Protein AF-A0A3D1TYQ5-F1 (afdb_monomer_lite)

Structure (mmCIF, N/CA/C/O backbone):
data_AF-A0A3D1TYQ5-F1
#
_entry.id   AF-A0A3D1TYQ5-F1
#
loop_
_atom_site.group_PDB
_atom_site.id
_atom_site.type_symbol
_atom_site.label_atom_id
_atom_site.label_alt_id
_atom_site.label_comp_id
_atom_site.label_asym_id
_atom_site.label_entity_id
_atom_site.label_seq_id
_atom_site.pdbx_PDB_ins_code
_atom_site.Cartn_x
_atom_site.Cartn_y
_atom_site.Cartn_z
_atom_site.occupancy
_atom_site.B_iso_or_equiv
_atom_site.auth_seq_id
_atom_site.auth_comp_id
_atom_site.auth_asym_id
_atom_site.auth_atom_id
_atom_site.pdbx_PDB_model_num
ATOM 1 N N . MET A 1 1 ? 22.013 -0.898 6.911 1.00 66.56 1 MET A N 1
ATOM 2 C CA . MET A 1 1 ? 20.616 -0.427 6.826 1.00 66.56 1 MET A CA 1
ATOM 3 C C . MET A 1 1 ? 20.633 1.082 6.953 1.00 66.56 1 MET A C 1
ATOM 5 O O . MET A 1 1 ? 21.481 1.584 7.682 1.00 66.56 1 MET A O 1
ATOM 9 N N . LEU A 1 2 ? 19.780 1.779 6.203 1.00 82.38 2 LEU A N 1
ATOM 10 C CA . LEU A 1 2 ? 19.579 3.220 6.381 1.00 82.38 2 LEU A CA 1
ATOM 11 C C . LEU A 1 2 ? 18.919 3.461 7.741 1.00 82.38 2 LEU A C 1
ATOM 13 O O . LEU A 1 2 ? 18.086 2.652 8.147 1.00 82.38 2 LEU A O 1
ATOM 17 N N . SER A 1 3 ? 19.285 4.541 8.433 1.00 93.00 3 SER A N 1
ATOM 18 C CA . SER A 1 3 ? 18.510 4.984 9.597 1.00 93.00 3 SER A CA 1
ATOM 19 C C . SER A 1 3 ? 17.145 5.519 9.152 1.00 93.00 3 SER A C 1
ATOM 21 O O . SER A 1 3 ? 16.964 5.880 7.983 1.00 93.00 3 SER A O 1
ATOM 23 N N . LYS A 1 4 ? 16.187 5.607 10.081 1.00 95.25 4 LYS A N 1
ATOM 24 C CA . LYS A 1 4 ? 14.859 6.168 9.802 1.00 95.25 4 LYS A CA 1
ATOM 25 C C . LYS A 1 4 ? 14.949 7.605 9.270 1.00 95.25 4 LYS A C 1
ATOM 27 O O . LYS A 1 4 ? 14.271 7.947 8.309 1.00 95.25 4 LYS A O 1
ATOM 32 N N . GLU A 1 5 ? 15.861 8.415 9.800 1.00 96.19 5 GLU A N 1
ATOM 33 C CA . GLU A 1 5 ? 16.092 9.803 9.374 1.00 96.19 5 GLU A CA 1
ATOM 34 C C . GLU A 1 5 ? 16.699 9.880 7.963 1.00 96.19 5 GLU A C 1
ATOM 36 O O . GLU A 1 5 ? 16.329 10.730 7.146 1.00 96.19 5 GLU A O 1
ATOM 41 N N . GLN A 1 6 ? 17.618 8.964 7.636 1.00 96.69 6 GLN A N 1
ATOM 42 C CA . GLN A 1 6 ? 18.171 8.855 6.284 1.00 96.69 6 GLN A CA 1
ATOM 43 C C . GLN A 1 6 ? 17.099 8.419 5.280 1.00 96.69 6 GLN A C 1
ATOM 45 O O . GLN A 1 6 ? 17.069 8.925 4.155 1.00 96.69 6 GLN A O 1
ATOM 50 N N . ALA A 1 7 ? 16.215 7.501 5.679 1.00 97.44 7 ALA A N 1
ATOM 51 C CA . ALA A 1 7 ? 15.075 7.089 4.873 1.00 97.44 7 ALA A CA 1
ATOM 52 C C . ALA A 1 7 ? 14.108 8.256 4.634 1.00 97.44 7 ALA A C 1
ATOM 54 O O . ALA A 1 7 ? 13.765 8.515 3.480 1.00 97.44 7 ALA A O 1
ATOM 55 N N . ALA A 1 8 ? 13.756 9.006 5.686 1.00 97.88 8 ALA A N 1
ATOM 56 C CA . ALA A 1 8 ? 12.922 10.205 5.598 1.00 97.88 8 ALA A CA 1
ATOM 57 C C . ALA A 1 8 ? 13.504 11.210 4.599 1.00 97.88 8 ALA A C 1
ATOM 59 O O . ALA A 1 8 ? 12.814 11.655 3.687 1.00 97.88 8 ALA A O 1
ATOM 60 N N . THR A 1 9 ? 14.808 11.482 4.690 1.00 98.00 9 THR A N 1
ATOM 61 C CA . THR A 1 9 ? 15.505 12.409 3.785 1.00 98.00 9 THR A CA 1
ATOM 62 C C . THR A 1 9 ? 15.419 11.960 2.320 1.00 98.00 9 THR A C 1
ATOM 64 O O . THR A 1 9 ? 15.126 12.764 1.435 1.00 98.00 9 THR A O 1
ATOM 67 N N . ARG A 1 10 ? 15.640 10.667 2.039 1.00 97.94 10 ARG A N 1
ATOM 68 C CA . ARG A 1 10 ? 15.571 10.116 0.671 1.00 97.94 10 ARG A CA 1
ATOM 69 C C . ARG A 1 10 ? 14.152 10.122 0.106 1.00 97.94 10 ARG A C 1
ATOM 71 O O . ARG A 1 10 ? 13.958 10.431 -1.072 1.00 97.94 10 ARG A O 1
ATOM 78 N N . ILE A 1 11 ? 13.170 9.775 0.935 1.00 98.12 11 ILE A N 1
ATOM 79 C CA . ILE A 1 11 ? 11.756 9.776 0.554 1.00 98.12 11 ILE A CA 1
ATOM 80 C C . ILE A 1 11 ? 11.300 11.202 0.276 1.00 98.12 11 ILE A C 1
ATOM 82 O O . ILE A 1 11 ? 10.706 11.438 -0.772 1.00 98.12 11 ILE A O 1
ATOM 86 N N . ARG A 1 12 ? 11.669 12.158 1.135 1.00 98.38 12 ARG A N 1
ATOM 87 C CA . ARG A 1 12 ? 11.386 13.578 0.931 1.00 98.38 12 ARG A CA 1
ATOM 88 C C . ARG A 1 12 ? 11.927 14.086 -0.396 1.00 98.38 12 ARG A C 1
ATOM 90 O O . ARG A 1 12 ? 11.161 14.610 -1.191 1.00 98.38 12 ARG A O 1
ATOM 97 N N . ALA A 1 13 ? 13.208 13.847 -0.678 1.00 98.19 13 ALA A N 1
ATOM 98 C CA . ALA A 1 13 ? 13.818 14.254 -1.942 1.00 98.19 13 ALA A CA 1
ATOM 99 C C . ALA A 1 13 ? 13.081 13.659 -3.157 1.00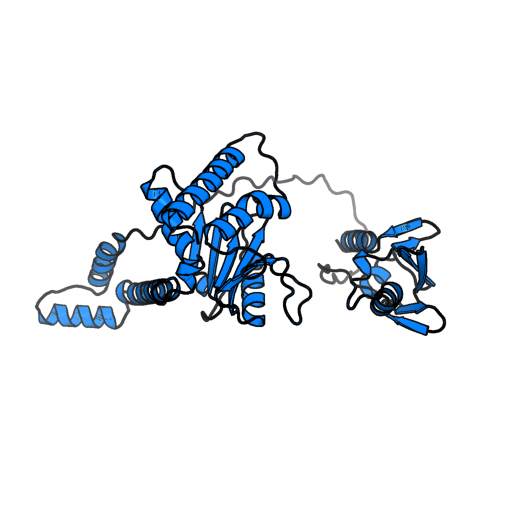 98.19 13 ALA A C 1
ATOM 101 O O . ALA A 1 13 ? 12.800 14.359 -4.124 1.00 98.19 13 ALA A O 1
ATOM 102 N N . THR A 1 14 ? 12.700 12.380 -3.080 1.00 98.25 14 THR A N 1
ATOM 103 C CA . THR A 1 14 ? 11.950 11.706 -4.152 1.00 98.25 14 THR A CA 1
ATOM 104 C C . THR A 1 14 ? 10.538 12.284 -4.325 1.00 98.25 14 THR A C 1
ATOM 106 O O . THR A 1 14 ? 10.048 12.402 -5.448 1.00 98.25 14 THR A O 1
ATOM 109 N N . LEU A 1 15 ? 9.865 12.643 -3.231 1.00 97.88 15 LEU A N 1
ATOM 110 C CA . LEU A 1 15 ? 8.542 13.266 -3.272 1.00 97.88 15 LEU A CA 1
ATOM 111 C C . LEU A 1 15 ? 8.600 14.719 -3.747 1.00 97.88 15 LEU A C 1
ATOM 113 O O . LEU A 1 15 ? 7.715 15.137 -4.487 1.00 97.88 15 LEU A O 1
ATOM 117 N N . ASP A 1 16 ? 9.659 15.457 -3.421 1.00 97.12 16 ASP A N 1
ATOM 118 C CA . ASP A 1 16 ? 9.885 16.810 -3.930 1.00 97.12 16 ASP A CA 1
ATOM 119 C C . ASP A 1 16 ? 10.160 16.793 -5.445 1.00 97.12 16 ASP A C 1
ATOM 121 O O . ASP A 1 16 ? 9.580 17.596 -6.179 1.00 97.12 16 ASP A O 1
ATOM 125 N N . GLU A 1 17 ? 10.952 15.831 -5.942 1.00 96.31 17 GLU A N 1
ATOM 126 C CA . GLU A 1 17 ? 11.112 15.568 -7.384 1.00 96.31 17 GLU A CA 1
ATOM 127 C C . GLU A 1 17 ? 9.757 15.278 -8.049 1.00 96.31 17 GLU A C 1
ATOM 129 O O . GLU A 1 17 ? 9.431 15.842 -9.098 1.00 96.31 17 GLU A O 1
ATOM 134 N N . LEU A 1 18 ? 8.936 14.426 -7.425 1.00 96.44 18 LEU A N 1
ATOM 135 C CA . LEU A 1 18 ? 7.602 14.110 -7.925 1.00 96.44 18 LEU A CA 1
ATOM 136 C C . LEU A 1 18 ? 6.693 15.349 -7.928 1.00 96.44 18 LEU A C 1
ATOM 138 O O . LEU A 1 18 ? 5.993 15.585 -8.913 1.00 96.44 18 LEU A O 1
ATOM 142 N N . LYS A 1 19 ? 6.722 16.160 -6.864 1.00 95.25 19 LYS A N 1
ATOM 143 C CA . LYS A 1 19 ? 5.944 17.400 -6.727 1.00 95.25 19 LYS A CA 1
ATOM 144 C C . LYS A 1 19 ? 6.312 18.400 -7.822 1.00 95.25 19 LYS A C 1
ATOM 146 O O . LYS A 1 19 ? 5.417 18.992 -8.425 1.00 95.25 19 LYS A O 1
ATOM 151 N N . GLN A 1 20 ? 7.602 18.544 -8.126 1.00 93.94 20 GLN A N 1
ATOM 152 C CA . GLN A 1 20 ? 8.088 19.369 -9.237 1.00 93.94 20 GLN A CA 1
ATOM 153 C C . GLN A 1 20 ? 7.609 18.837 -10.590 1.00 93.94 20 GLN A C 1
ATOM 155 O O . GLN A 1 20 ? 7.090 19.608 -11.397 1.00 93.94 20 GLN A O 1
ATOM 160 N N . LEU A 1 21 ? 7.719 17.524 -10.815 1.00 93.38 21 LEU A N 1
ATOM 161 C CA . LEU A 1 21 ? 7.271 16.886 -12.050 1.00 93.38 21 LEU A CA 1
ATOM 162 C C . LEU A 1 21 ? 5.778 17.130 -12.296 1.00 93.38 21 LEU A C 1
ATOM 164 O O . LEU A 1 21 ? 5.418 17.579 -13.376 1.00 93.38 21 LEU A O 1
ATOM 168 N N . VAL A 1 22 ? 4.911 16.871 -11.310 1.00 92.31 22 VAL A N 1
ATOM 169 C CA . VAL A 1 22 ? 3.451 17.006 -11.485 1.00 92.31 22 VAL A CA 1
ATOM 170 C C . VAL A 1 22 ? 2.970 18.456 -11.537 1.00 92.31 22 VAL A C 1
ATOM 172 O O . VAL A 1 22 ? 1.883 18.708 -12.048 1.00 92.31 22 VAL A O 1
ATOM 175 N N . SER A 1 23 ? 3.757 19.400 -11.011 1.00 91.25 23 SER A N 1
ATOM 176 C CA . SER A 1 23 ? 3.450 20.835 -11.079 1.00 91.25 23 SER A CA 1
ATOM 177 C C . SER A 1 23 ? 3.861 21.460 -12.416 1.00 91.25 23 SER A C 1
ATOM 179 O O . SER A 1 23 ? 3.447 22.579 -12.717 1.00 91.25 23 SER A O 1
ATOM 181 N N . SER A 1 24 ? 4.672 20.764 -13.220 1.00 91.12 24 SER A N 1
ATOM 182 C CA . SER A 1 24 ? 5.083 21.240 -14.538 1.00 91.12 24 SER A CA 1
ATOM 183 C C . SER A 1 24 ? 3.918 21.158 -15.538 1.00 91.12 24 SER A C 1
ATOM 185 O O . SER A 1 24 ? 3.324 20.089 -15.688 1.00 91.12 24 SER A O 1
ATOM 187 N N . PRO A 1 25 ? 3.592 22.237 -16.273 1.00 82.56 25 PRO A N 1
ATOM 188 C CA . PRO A 1 25 ? 2.548 22.203 -17.303 1.00 82.56 25 PRO A CA 1
ATOM 189 C C . PRO A 1 25 ? 2.890 21.254 -18.464 1.00 82.56 25 PRO A C 1
ATOM 191 O O . PRO A 1 25 ? 1.985 20.701 -19.085 1.00 82.56 25 PRO A O 1
ATOM 194 N N . ASP A 1 26 ? 4.182 21.010 -18.701 1.00 86.94 26 ASP A N 1
ATOM 195 C CA . ASP A 1 26 ? 4.698 20.116 -19.744 1.00 86.94 26 ASP A CA 1
ATOM 196 C C . ASP A 1 26 ? 5.103 18.738 -19.186 1.00 86.94 26 ASP A C 1
ATOM 198 O O . ASP A 1 26 ? 5.940 18.038 -19.762 1.00 86.94 26 ASP A O 1
ATOM 202 N N . ALA A 1 27 ? 4.550 18.344 -18.032 1.00 84.38 27 ALA A N 1
ATOM 203 C CA . ALA A 1 27 ? 4.878 17.078 -17.388 1.00 84.38 27 ALA A CA 1
ATOM 204 C C . ALA A 1 27 ? 4.640 15.888 -18.338 1.00 84.38 27 ALA A C 1
ATOM 206 O O . ALA A 1 27 ? 3.514 15.690 -18.816 1.00 84.38 27 ALA A O 1
ATOM 207 N N . PRO A 1 28 ? 5.659 15.047 -18.597 1.00 87.50 28 PRO A N 1
ATOM 208 C CA . PRO A 1 28 ? 5.465 13.854 -19.402 1.00 87.50 28 PRO A CA 1
ATOM 209 C C . PRO A 1 28 ? 4.474 12.904 -18.720 1.00 87.50 28 PRO A C 1
ATOM 211 O O . PRO A 1 28 ? 4.404 12.798 -17.492 1.00 87.50 28 PRO A O 1
ATOM 214 N N . ARG A 1 29 ? 3.715 12.158 -19.528 1.00 89.62 29 ARG A N 1
ATOM 215 C CA . ARG A 1 29 ? 2.966 11.005 -19.020 1.00 89.62 29 ARG A CA 1
ATOM 216 C C . ARG A 1 29 ? 3.948 9.874 -18.779 1.00 89.62 29 ARG A C 1
ATOM 218 O O . ARG A 1 29 ? 4.633 9.459 -19.709 1.00 89.62 29 ARG A O 1
ATOM 225 N N . LEU A 1 30 ? 4.006 9.389 -17.547 1.00 92.69 30 LEU A N 1
ATOM 226 C CA . LEU A 1 30 ? 4.928 8.324 -17.190 1.00 92.69 30 LEU A CA 1
ATOM 227 C C . LEU A 1 30 ? 4.249 6.993 -17.450 1.00 92.69 30 LEU A C 1
ATOM 229 O O . LEU A 1 30 ? 3.090 6.787 -17.082 1.00 92.69 30 LEU A O 1
ATOM 233 N N . SER A 1 31 ? 4.982 6.075 -18.070 1.00 95.19 31 SER A N 1
ATOM 234 C CA . SER A 1 31 ? 4.542 4.689 -18.130 1.00 95.19 31 SER 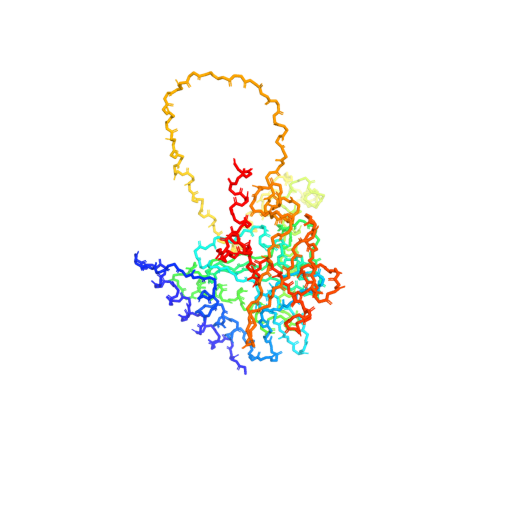A CA 1
ATOM 235 C C . SER A 1 31 ? 4.574 4.058 -16.733 1.00 95.19 31 SER A C 1
ATOM 237 O O . SER A 1 31 ? 5.138 4.609 -15.781 1.00 95.19 31 SER A O 1
ATOM 239 N N . GLU A 1 32 ? 3.979 2.874 -16.590 1.00 94.31 32 GLU A N 1
ATOM 240 C CA . GLU A 1 32 ? 4.092 2.098 -15.351 1.00 94.31 32 GLU A CA 1
ATOM 241 C C . GLU A 1 32 ? 5.556 1.750 -15.048 1.00 94.31 32 GLU A C 1
ATOM 243 O O . GLU A 1 32 ? 5.988 1.868 -13.906 1.00 94.31 32 GLU A O 1
ATOM 248 N N . SER A 1 33 ? 6.340 1.403 -16.075 1.00 95.62 33 SER A N 1
ATOM 249 C CA . SER A 1 33 ? 7.771 1.110 -15.941 1.00 95.62 33 SER A CA 1
ATOM 250 C C . SER A 1 33 ? 8.569 2.328 -15.472 1.00 95.62 33 SER A C 1
ATOM 252 O O . SER A 1 33 ? 9.408 2.199 -14.585 1.00 95.62 33 SER A O 1
ATOM 254 N N . ASP A 1 34 ? 8.286 3.514 -16.016 1.00 96.38 34 ASP A N 1
ATOM 255 C CA . ASP A 1 34 ? 8.979 4.742 -15.604 1.00 96.38 34 ASP A CA 1
ATOM 256 C C . ASP A 1 34 ? 8.574 5.143 -14.185 1.00 96.38 34 ASP A C 1
ATOM 258 O O . ASP A 1 34 ? 9.415 5.514 -13.374 1.00 96.38 34 ASP A O 1
ATOM 262 N N . THR A 1 35 ? 7.289 5.007 -13.845 1.00 96.94 35 THR A N 1
ATOM 263 C CA . THR A 1 35 ? 6.797 5.276 -12.484 1.00 96.94 35 THR A CA 1
ATOM 264 C C . THR A 1 35 ? 7.472 4.349 -11.471 1.00 96.94 35 THR A C 1
ATOM 266 O O . THR A 1 35 ? 7.900 4.790 -10.401 1.00 96.94 35 THR A O 1
ATOM 269 N N . LYS A 1 36 ? 7.622 3.070 -11.837 1.00 97.81 36 LYS A N 1
ATOM 270 C CA . LYS A 1 36 ? 8.360 2.066 -11.073 1.00 97.81 36 LYS A CA 1
ATOM 271 C C . LYS A 1 36 ? 9.811 2.495 -10.836 1.00 97.81 36 LYS A C 1
ATOM 273 O O . LYS A 1 36 ? 10.203 2.650 -9.682 1.00 97.81 36 LYS A O 1
ATOM 278 N N . ALA A 1 37 ? 10.560 2.744 -11.908 1.00 96.06 37 ALA A N 1
ATOM 279 C CA . ALA A 1 37 ? 11.988 3.053 -11.847 1.00 96.06 37 ALA A CA 1
ATOM 280 C C . ALA A 1 37 ? 12.299 4.396 -11.158 1.00 96.06 37 ALA A C 1
ATOM 282 O O . ALA A 1 37 ? 13.262 4.503 -10.401 1.00 96.06 37 ALA A O 1
ATOM 283 N N . HIS A 1 38 ? 11.492 5.433 -11.400 1.00 95.81 38 HIS A N 1
ATOM 284 C CA . HIS A 1 38 ? 11.781 6.779 -10.898 1.00 95.81 38 HIS A CA 1
ATOM 285 C C . HIS A 1 38 ? 11.302 7.030 -9.467 1.00 95.81 38 HIS A C 1
ATOM 287 O O . HIS A 1 38 ? 11.907 7.858 -8.786 1.00 95.81 38 HIS A O 1
ATOM 293 N N . PHE A 1 39 ? 10.259 6.333 -9.004 1.00 97.75 39 PHE A N 1
ATOM 294 C CA . PHE A 1 39 ? 9.638 6.609 -7.704 1.00 97.75 39 PHE A CA 1
ATOM 295 C C . PHE A 1 39 ? 9.516 5.363 -6.828 1.00 97.75 39 PHE A C 1
ATOM 297 O O . PHE A 1 39 ? 10.075 5.328 -5.734 1.00 97.75 39 PHE A O 1
ATOM 304 N N . VAL A 1 40 ? 8.831 4.320 -7.306 1.00 98.06 40 VAL A N 1
ATOM 305 C CA . VAL A 1 40 ? 8.495 3.156 -6.465 1.00 98.06 40 VAL A CA 1
ATOM 306 C C . VAL A 1 40 ? 9.748 2.418 -5.988 1.00 98.06 40 VAL A C 1
ATOM 308 O O . VAL A 1 40 ? 9.849 2.097 -4.805 1.00 98.06 40 VAL A O 1
ATOM 311 N N . GLU A 1 41 ? 10.735 2.195 -6.860 1.00 97.62 41 GLU A N 1
ATOM 312 C CA . GLU A 1 41 ? 11.992 1.546 -6.467 1.00 97.62 41 GLU A CA 1
ATOM 313 C C . GLU A 1 41 ? 12.782 2.375 -5.445 1.00 97.62 41 GLU A C 1
ATOM 315 O O . GLU A 1 41 ? 13.325 1.807 -4.495 1.00 97.62 41 GLU A O 1
ATOM 320 N N . LYS A 1 42 ? 12.781 3.710 -5.572 1.00 97.88 42 LYS A N 1
ATOM 321 C CA . LYS A 1 42 ? 13.421 4.607 -4.596 1.00 97.88 42 LYS A CA 1
ATOM 322 C C . LYS A 1 42 ? 12.744 4.520 -3.226 1.00 97.88 42 LYS A C 1
ATOM 324 O O . LYS A 1 42 ? 13.434 4.502 -2.208 1.00 97.88 42 LYS A O 1
ATOM 329 N N . TYR A 1 43 ? 11.412 4.419 -3.187 1.00 98.25 43 TYR A N 1
ATOM 330 C CA . TYR A 1 43 ? 10.675 4.202 -1.939 1.00 98.25 43 TYR A CA 1
ATOM 331 C C . TYR A 1 43 ? 11.037 2.861 -1.306 1.00 98.25 43 TYR A C 1
ATOM 333 O O . TYR A 1 43 ? 11.370 2.821 -0.125 1.00 98.25 43 TYR A O 1
ATOM 341 N N . ILE A 1 44 ? 11.021 1.778 -2.086 1.00 98.12 44 ILE A N 1
ATOM 342 C CA . ILE A 1 44 ? 11.363 0.427 -1.618 1.00 98.12 44 ILE A CA 1
ATOM 343 C C . ILE A 1 44 ? 12.785 0.397 -1.036 1.00 98.12 44 ILE A C 1
ATOM 345 O O . ILE A 1 44 ? 12.988 -0.123 0.065 1.00 98.12 44 ILE A O 1
ATOM 349 N N . GLU A 1 45 ? 13.755 1.002 -1.728 1.00 97.12 45 GLU A N 1
ATOM 350 C CA . GLU A 1 45 ? 15.141 1.076 -1.260 1.00 97.12 45 GLU A CA 1
ATOM 351 C C . GLU A 1 45 ? 15.263 1.886 0.040 1.00 97.12 45 GLU A C 1
ATOM 353 O O . GLU A 1 45 ? 15.928 1.446 0.983 1.00 97.12 45 GLU A O 1
ATOM 358 N N . ALA A 1 46 ? 14.613 3.055 0.111 1.00 97.69 46 ALA A N 1
ATOM 359 C CA . ALA A 1 46 ? 14.629 3.915 1.293 1.00 97.69 46 ALA A CA 1
ATOM 360 C C . ALA A 1 46 ? 13.950 3.256 2.505 1.00 97.69 46 ALA A C 1
ATOM 362 O O . ALA A 1 46 ? 14.422 3.405 3.627 1.00 97.69 46 ALA A O 1
ATOM 363 N N . LEU A 1 47 ? 12.904 2.459 2.271 1.00 97.38 47 LEU A N 1
ATOM 364 C CA . LEU A 1 47 ? 12.202 1.653 3.274 1.00 97.38 47 LEU A CA 1
ATOM 365 C C . LEU A 1 47 ? 12.996 0.415 3.741 1.00 97.38 47 LEU A C 1
ATOM 367 O O . LEU A 1 47 ? 12.512 -0.362 4.569 1.00 97.38 47 LEU A O 1
ATOM 371 N N . GLY A 1 48 ? 14.222 0.236 3.240 1.00 96.31 48 GLY A N 1
ATOM 372 C CA . GLY A 1 48 ? 15.182 -0.743 3.743 1.00 96.31 48 GLY A CA 1
ATOM 373 C C . GLY A 1 48 ? 15.161 -2.098 3.039 1.00 96.31 48 GLY A C 1
ATOM 374 O O . GLY A 1 48 ? 15.808 -3.025 3.526 1.00 96.31 48 GLY A O 1
ATOM 375 N N . TYR A 1 49 ? 14.458 -2.228 1.911 1.00 96.88 49 TYR A N 1
ATOM 376 C CA . TYR A 1 49 ? 14.461 -3.443 1.094 1.00 96.88 49 TYR A CA 1
ATOM 377 C C . TYR A 1 49 ? 15.491 -3.315 -0.028 1.00 96.88 49 TYR A C 1
ATOM 379 O O . TYR A 1 49 ? 15.342 -2.481 -0.921 1.00 96.88 49 TYR A O 1
ATOM 387 N N . GLN A 1 50 ? 16.555 -4.123 0.008 1.00 92.94 50 GLN A N 1
ATOM 388 C CA . GLN A 1 50 ? 17.678 -3.976 -0.922 1.00 92.94 50 GLN A CA 1
ATOM 389 C C . GLN A 1 50 ? 18.131 -5.300 -1.543 1.00 92.94 50 GLN A C 1
ATOM 391 O O . GLN A 1 50 ? 18.252 -6.336 -0.888 1.00 92.94 50 GLN A O 1
ATOM 396 N N . GLY A 1 51 ? 18.450 -5.241 -2.838 1.00 91.38 51 GLY A N 1
ATOM 397 C CA . GLY A 1 51 ? 19.008 -6.365 -3.587 1.00 91.38 51 GLY A CA 1
ATOM 398 C C . GLY A 1 51 ? 18.057 -7.557 -3.746 1.00 91.38 51 GLY A C 1
ATOM 399 O O . GLY A 1 51 ? 16.883 -7.517 -3.386 1.00 91.38 51 GLY A O 1
ATOM 400 N N . LEU A 1 52 ? 18.587 -8.647 -4.305 1.00 90.31 52 LEU A N 1
ATOM 401 C CA . LEU A 1 52 ? 17.816 -9.860 -4.621 1.00 90.31 52 LEU A CA 1
ATOM 402 C C . LEU A 1 52 ? 17.390 -10.660 -3.379 1.00 90.31 52 LEU A C 1
ATOM 404 O O . LEU A 1 52 ? 16.496 -11.504 -3.458 1.00 90.31 52 LEU A O 1
ATOM 408 N N . ALA A 1 53 ? 18.042 -10.414 -2.238 1.00 90.38 53 ALA A N 1
ATOM 409 C CA . ALA A 1 53 ? 17.694 -11.046 -0.971 1.00 90.38 53 ALA A CA 1
ATOM 410 C C . ALA A 1 53 ? 16.336 -10.551 -0.456 1.00 90.38 53 ALA A C 1
ATOM 412 O O . ALA A 1 53 ? 15.527 -11.356 0.006 1.00 90.38 53 ALA A O 1
ATOM 413 N N . ASP A 1 54 ? 16.077 -9.251 -0.601 1.00 94.94 54 ASP A N 1
ATOM 414 C CA . ASP A 1 54 ? 14.877 -8.606 -0.074 1.00 94.94 54 ASP A CA 1
ATOM 415 C C . ASP A 1 54 ? 13.816 -8.369 -1.148 1.00 94.94 54 ASP A C 1
ATOM 417 O O . ASP A 1 54 ? 12.635 -8.357 -0.828 1.00 94.94 54 ASP A O 1
ATOM 421 N N . VAL A 1 55 ? 14.202 -8.186 -2.414 1.00 96.75 55 VAL A N 1
ATOM 422 C CA . VAL A 1 55 ? 13.285 -7.765 -3.483 1.00 96.75 55 VAL A CA 1
ATOM 423 C C . VAL A 1 55 ? 13.247 -8.804 -4.596 1.00 96.75 55 VAL A C 1
ATOM 425 O O . VAL A 1 55 ? 14.247 -9.082 -5.256 1.00 96.75 55 VAL A O 1
ATOM 428 N N . SER A 1 56 ? 12.066 -9.367 -4.837 1.00 95.69 56 SER A N 1
ATOM 429 C CA . SER A 1 56 ? 11.764 -10.179 -6.018 1.00 95.69 56 SER A CA 1
ATOM 430 C C . SER A 1 56 ? 10.868 -9.369 -6.951 1.00 95.69 56 SER A C 1
ATOM 432 O O . SER A 1 56 ? 9.708 -9.134 -6.630 1.00 95.69 56 SER A O 1
ATOM 434 N N . ARG A 1 57 ? 11.426 -8.912 -8.075 1.00 95.19 57 ARG A N 1
ATOM 435 C CA . ARG A 1 57 ? 10.687 -8.196 -9.125 1.00 95.19 57 ARG A CA 1
ATOM 436 C C . ARG A 1 57 ? 9.935 -9.183 -10.009 1.00 95.19 57 ARG A C 1
ATOM 438 O O . ARG A 1 57 ? 10.423 -10.299 -10.176 1.00 95.19 57 ARG A O 1
ATOM 445 N N . GLU A 1 58 ? 8.806 -8.756 -10.569 1.00 92.69 58 GLU A N 1
ATOM 446 C CA . GLU A 1 58 ? 7.971 -9.568 -11.468 1.00 92.69 58 GLU A CA 1
ATOM 447 C C . GLU A 1 58 ? 7.739 -10.969 -10.880 1.00 92.69 58 GLU A C 1
ATOM 449 O O . GLU A 1 58 ? 8.106 -12.006 -11.439 1.00 92.69 58 GLU A O 1
ATOM 454 N N . TYR A 1 59 ? 7.193 -11.002 -9.667 1.00 91.38 59 TYR A N 1
ATOM 455 C CA . TYR A 1 59 ? 6.983 -12.235 -8.930 1.00 91.38 59 TYR A CA 1
ATOM 456 C C . TYR A 1 59 ? 5.797 -13.004 -9.510 1.00 91.38 59 TYR A C 1
ATOM 458 O O . TYR A 1 59 ? 4.653 -12.560 -9.417 1.00 91.38 59 TYR A O 1
ATOM 466 N N . PHE A 1 60 ? 6.068 -14.177 -10.080 1.00 91.25 60 PHE A N 1
ATOM 467 C CA . PHE A 1 60 ? 5.035 -15.050 -10.632 1.00 91.25 60 PHE A CA 1
ATOM 468 C C . PHE A 1 60 ? 4.136 -15.618 -9.530 1.00 91.25 60 PHE A C 1
ATOM 470 O O . PHE A 1 60 ? 4.613 -16.319 -8.634 1.00 91.25 60 PHE A O 1
ATOM 477 N N . VAL A 1 61 ? 2.831 -15.362 -9.629 1.00 87.25 61 VAL A N 1
ATOM 478 C CA . VAL A 1 61 ? 1.845 -15.865 -8.667 1.00 87.25 61 VAL A CA 1
ATOM 479 C C . VAL A 1 61 ? 1.434 -17.290 -9.045 1.00 87.25 61 VAL A C 1
ATOM 481 O O . VAL A 1 61 ? 1.014 -17.562 -10.175 1.00 87.25 61 VAL A O 1
ATOM 484 N N . LYS A 1 62 ? 1.534 -18.217 -8.091 1.00 80.75 62 LYS A N 1
ATOM 485 C CA . LYS A 1 62 ? 1.211 -19.640 -8.238 1.00 80.75 62 LYS A CA 1
ATOM 486 C C . LYS A 1 62 ? -0.191 -19.828 -8.791 1.00 80.75 62 LYS A C 1
ATOM 488 O O . LYS A 1 62 ? -1.149 -19.210 -8.339 1.00 80.75 62 LYS A O 1
ATOM 493 N N . ASN A 1 63 ? -0.311 -20.756 -9.737 1.00 78.75 63 ASN A N 1
ATOM 494 C CA . ASN A 1 63 ? -1.578 -21.104 -10.385 1.00 78.75 63 ASN A CA 1
ATOM 495 C C . ASN A 1 63 ? -2.292 -19.906 -11.045 1.00 78.75 63 ASN A C 1
ATOM 497 O O . ASN A 1 63 ? -3.488 -19.983 -11.316 1.00 78.75 63 ASN A O 1
ATOM 501 N N . SER A 1 64 ? -1.566 -18.822 -11.323 1.00 76.69 64 SER A N 1
ATOM 502 C CA . SER A 1 64 ? -2.042 -17.675 -12.091 1.00 76.69 64 SER A CA 1
ATOM 503 C C . SER A 1 64 ? -1.221 -17.517 -13.381 1.00 76.69 64 SER A C 1
ATOM 505 O O . SER A 1 64 ? -0.265 -18.257 -13.616 1.00 76.69 64 SER A O 1
ATOM 507 N N . GLN A 1 65 ? -1.601 -16.564 -14.232 1.00 78.81 65 GLN A N 1
ATOM 508 C CA . GLN A 1 65 ? -0.809 -16.132 -15.395 1.00 78.81 65 GLN A CA 1
ATOM 509 C C . GLN A 1 65 ? -0.230 -14.726 -15.192 1.00 78.81 65 GLN A C 1
ATOM 511 O O . GLN A 1 65 ? 0.107 -14.044 -16.154 1.00 78.81 65 GLN A O 1
ATOM 516 N N . GLU A 1 66 ? -0.174 -14.283 -13.941 1.00 87.12 66 GLU A N 1
ATOM 517 C CA . GLU A 1 66 ? -0.037 -12.884 -13.568 1.00 87.12 66 GLU A CA 1
ATOM 518 C C . GLU A 1 66 ? 1.150 -12.720 -12.615 1.00 87.12 66 GLU A C 1
ATOM 520 O O . GLU A 1 66 ? 1.584 -13.664 -11.940 1.00 87.12 66 GLU A O 1
ATOM 525 N N . PHE A 1 67 ? 1.697 -11.510 -12.593 1.00 90.75 67 PHE A N 1
ATOM 526 C CA . PHE A 1 67 ? 2.898 -11.175 -11.842 1.00 90.75 67 PHE A CA 1
ATOM 527 C C . PHE A 1 67 ? 2.592 -10.030 -10.881 1.00 90.75 67 PHE A C 1
ATOM 529 O O . PHE A 1 67 ? 1.877 -9.102 -11.242 1.00 90.75 67 PHE A O 1
ATOM 536 N N . ILE A 1 68 ? 3.138 -10.105 -9.670 1.00 94.62 68 ILE A N 1
ATOM 537 C CA . ILE A 1 68 ? 3.193 -8.967 -8.746 1.00 94.62 68 ILE A CA 1
ATOM 538 C C . ILE A 1 68 ? 4.477 -8.200 -9.053 1.00 94.62 68 ILE A C 1
ATOM 540 O O . ILE A 1 68 ? 5.549 -8.809 -9.103 1.00 94.62 68 ILE A O 1
ATOM 544 N N . ASP A 1 69 ? 4.391 -6.880 -9.212 1.00 97.19 69 ASP A N 1
ATOM 545 C CA . ASP A 1 69 ? 5.552 -6.049 -9.560 1.00 97.19 69 ASP A CA 1
ATOM 546 C C . ASP A 1 69 ? 6.736 -6.230 -8.604 1.00 97.19 69 ASP A C 1
ATOM 548 O O . ASP A 1 69 ? 7.861 -6.468 -9.051 1.00 97.19 69 ASP A O 1
ATOM 552 N N . TYR A 1 70 ? 6.487 -6.166 -7.292 1.00 98.06 70 TYR A N 1
ATOM 553 C CA . TYR A 1 70 ? 7.501 -6.428 -6.276 1.00 98.06 70 TYR A CA 1
ATOM 554 C C . TYR A 1 70 ? 6.951 -7.291 -5.152 1.00 98.06 70 TYR A C 1
ATOM 556 O O . TYR A 1 70 ? 5.966 -6.959 -4.499 1.00 98.06 70 TYR A O 1
ATOM 564 N N . MET A 1 71 ? 7.657 -8.371 -4.853 1.00 97.50 71 MET A N 1
ATOM 565 C CA . MET A 1 71 ? 7.480 -9.119 -3.622 1.00 97.50 71 MET A CA 1
ATOM 566 C C . MET A 1 71 ? 8.683 -8.855 -2.716 1.00 97.50 71 MET A C 1
ATOM 568 O O . MET A 1 71 ? 9.831 -9.127 -3.081 1.00 97.50 71 MET A O 1
ATOM 572 N N . LEU A 1 72 ? 8.399 -8.307 -1.538 1.00 97.62 72 LEU A N 1
ATOM 573 C CA . LEU A 1 72 ? 9.368 -7.875 -0.547 1.00 97.62 72 LEU A CA 1
ATOM 574 C C . LEU A 1 72 ? 9.480 -8.888 0.595 1.00 97.62 72 LEU A C 1
ATOM 576 O O . LEU A 1 72 ? 8.484 -9.384 1.138 1.00 97.62 72 LEU A O 1
ATOM 580 N N . LYS A 1 73 ? 10.725 -9.179 0.968 1.00 95.06 73 LYS A N 1
ATOM 581 C CA . LYS A 1 73 ? 11.091 -10.160 1.981 1.00 95.06 73 LYS A CA 1
ATOM 582 C C . LYS A 1 73 ? 11.784 -9.513 3.170 1.00 95.06 73 LYS A C 1
ATOM 584 O O . LYS A 1 73 ? 12.549 -8.559 3.032 1.00 95.06 73 LYS A O 1
ATOM 589 N N . ALA A 1 74 ? 11.596 -10.123 4.332 1.00 90.06 74 ALA A N 1
ATOM 590 C CA . ALA A 1 74 ? 12.442 -9.913 5.495 1.00 90.06 74 ALA A CA 1
ATOM 591 C C . ALA A 1 74 ? 12.825 -11.266 6.086 1.00 90.06 74 ALA A C 1
ATOM 593 O O . ALA A 1 74 ? 11.983 -12.149 6.212 1.00 90.06 74 ALA A O 1
ATOM 594 N N . SER A 1 75 ? 14.109 -11.445 6.401 1.00 86.44 75 SER A N 1
ATOM 595 C CA . SER A 1 75 ? 14.639 -12.702 6.955 1.00 86.44 75 SER A CA 1
ATOM 596 C C . SER A 1 75 ? 14.263 -13.951 6.137 1.00 86.44 75 SER A C 1
ATOM 598 O O . SER A 1 75 ? 14.070 -15.029 6.684 1.00 86.44 75 SER A O 1
ATOM 600 N N . GLY A 1 76 ? 14.151 -13.804 4.810 1.00 86.19 76 GLY A N 1
ATOM 601 C CA . GLY A 1 76 ? 13.773 -14.879 3.884 1.00 86.19 76 GLY A CA 1
ATOM 602 C C . GLY A 1 76 ? 12.265 -15.122 3.742 1.00 86.19 76 GLY A C 1
ATOM 603 O O . GLY A 1 76 ? 11.855 -15.812 2.807 1.00 86.19 76 GLY A O 1
ATOM 604 N N . GLU A 1 77 ? 11.434 -14.520 4.592 1.00 90.44 77 GLU A N 1
ATOM 605 C CA . GLU A 1 77 ? 9.978 -14.644 4.541 1.00 90.44 77 GLU A CA 1
ATOM 606 C C . GLU A 1 77 ? 9.348 -13.565 3.664 1.00 90.44 77 GLU A C 1
ATOM 608 O O . GLU A 1 77 ? 9.820 -12.432 3.605 1.00 90.44 77 GLU A O 1
ATOM 613 N N . ARG A 1 78 ? 8.262 -13.923 2.976 1.00 93.44 78 ARG A N 1
ATOM 614 C CA . ARG A 1 78 ? 7.509 -13.037 2.080 1.00 93.44 78 ARG A CA 1
ATOM 615 C C . ARG A 1 78 ? 6.531 -12.227 2.920 1.00 93.44 78 ARG A C 1
ATOM 617 O O . ARG A 1 78 ? 5.573 -12.796 3.436 1.00 93.44 78 ARG A O 1
ATOM 624 N N . ILE A 1 79 ? 6.780 -10.932 3.073 1.00 92.56 79 ILE A N 1
ATOM 625 C CA . ILE A 1 79 ? 6.047 -10.116 4.049 1.00 92.56 79 ILE A CA 1
ATOM 626 C C . ILE A 1 79 ? 5.114 -9.098 3.400 1.00 92.56 79 ILE A C 1
ATOM 628 O O . ILE A 1 79 ? 4.036 -8.844 3.933 1.00 92.56 79 ILE A O 1
ATOM 632 N N . LEU A 1 80 ? 5.493 -8.546 2.249 1.00 96.88 80 LEU A N 1
ATOM 633 C CA . LEU A 1 80 ? 4.807 -7.411 1.643 1.00 96.88 80 LEU A CA 1
ATOM 634 C C . LEU A 1 80 ? 4.839 -7.534 0.116 1.00 96.88 80 LEU A C 1
ATOM 636 O O . LEU A 1 80 ? 5.889 -7.782 -0.469 1.00 96.88 80 LEU A O 1
ATOM 640 N N . ALA A 1 81 ? 3.693 -7.364 -0.531 1.00 98.19 81 ALA A N 1
ATOM 641 C CA . ALA A 1 81 ? 3.576 -7.266 -1.983 1.00 98.19 81 ALA A CA 1
ATOM 642 C C . ALA A 1 81 ? 3.322 -5.810 -2.377 1.00 98.19 81 ALA A C 1
ATOM 644 O O . ALA A 1 81 ? 2.529 -5.133 -1.725 1.00 98.19 81 ALA A O 1
ATOM 645 N N . VAL A 1 82 ? 3.959 -5.340 -3.446 1.00 98.56 82 VAL A N 1
ATOM 646 C CA . VAL A 1 82 ? 3.752 -4.009 -4.020 1.00 98.56 82 VAL A CA 1
ATOM 647 C C . VAL A 1 82 ? 3.357 -4.165 -5.483 1.00 98.56 82 VAL A C 1
ATOM 649 O O . VAL A 1 82 ? 4.083 -4.785 -6.255 1.00 98.56 82 VAL A O 1
ATOM 652 N N . GLU A 1 83 ? 2.227 -3.572 -5.846 1.00 98.38 83 GLU A N 1
ATOM 653 C CA . GLU A 1 83 ? 1.744 -3.429 -7.217 1.00 98.38 83 GLU A CA 1
ATOM 654 C C . GLU A 1 83 ? 1.796 -1.952 -7.602 1.00 98.38 83 GLU A C 1
ATOM 656 O O . GLU A 1 83 ? 1.263 -1.092 -6.887 1.00 98.38 83 GLU A O 1
ATOM 661 N N . ALA A 1 84 ? 2.423 -1.652 -8.733 1.00 98.00 84 ALA A N 1
ATOM 662 C CA . ALA A 1 84 ? 2.542 -0.305 -9.248 1.00 98.00 84 ALA A CA 1
ATOM 663 C C . ALA A 1 84 ? 1.555 -0.058 -10.397 1.00 98.00 84 ALA A C 1
ATOM 665 O O . ALA A 1 84 ? 1.104 -0.958 -11.108 1.00 98.00 84 ALA A O 1
ATOM 666 N N . LYS A 1 85 ? 1.205 1.209 -10.593 1.00 97.94 85 LYS A N 1
ATOM 667 C CA . LYS A 1 85 ? 0.479 1.709 -11.762 1.00 97.94 85 LYS A CA 1
ATOM 668 C C . LYS A 1 85 ? 1.216 2.926 -12.311 1.00 97.94 85 LYS A C 1
ATOM 670 O O . LYS A 1 85 ? 2.030 3.534 -11.621 1.00 97.94 85 LYS A O 1
ATOM 675 N N . ALA A 1 86 ? 0.936 3.281 -13.562 1.00 97.06 86 ALA A N 1
ATOM 676 C CA . ALA A 1 86 ? 1.433 4.523 -14.147 1.00 97.06 86 ALA A CA 1
ATOM 677 C C . ALA A 1 86 ? 0.996 5.739 -13.312 1.00 97.06 86 ALA A C 1
ATOM 679 O O . ALA A 1 86 ? -0.134 5.769 -12.823 1.00 97.06 86 ALA A O 1
ATOM 680 N N . LEU A 1 87 ? 1.859 6.752 -13.196 1.00 95.75 87 LEU A N 1
ATOM 681 C CA . LEU A 1 87 ? 1.666 7.907 -12.313 1.00 95.75 87 LEU A CA 1
ATOM 682 C C . LEU A 1 87 ? 0.305 8.596 -12.482 1.00 95.75 87 LEU A C 1
ATOM 684 O O . LEU A 1 87 ? -0.344 8.962 -11.506 1.00 95.75 87 LEU A O 1
ATOM 688 N N . GLN A 1 88 ? -0.153 8.753 -13.724 1.00 93.00 88 GLN A N 1
ATOM 689 C CA . GLN A 1 88 ? -1.418 9.426 -14.038 1.00 93.00 88 GLN A CA 1
ATOM 690 C C . GLN A 1 88 ? -2.646 8.500 -13.974 1.00 93.00 88 GLN A C 1
ATOM 692 O O . GLN A 1 88 ? -3.766 8.946 -14.224 1.00 93.00 88 GLN A O 1
ATOM 697 N N . VAL A 1 89 ? -2.468 7.211 -13.676 1.00 94.25 89 VAL A N 1
ATOM 698 C CA . VAL A 1 89 ? -3.565 6.245 -13.558 1.00 94.25 89 VAL A CA 1
ATOM 699 C C . VAL A 1 89 ? -4.063 6.222 -12.118 1.00 94.25 89 VAL A C 1
ATOM 701 O O . VAL A 1 89 ? -3.303 5.976 -11.183 1.00 94.25 89 VAL A O 1
ATOM 704 N N . ALA A 1 90 ? -5.362 6.459 -11.939 1.00 94.19 90 ALA A N 1
ATOM 705 C CA . ALA A 1 90 ? -6.005 6.366 -10.636 1.00 94.19 90 ALA A CA 1
ATOM 706 C C . ALA A 1 90 ? -5.997 4.921 -10.116 1.00 94.19 90 ALA A C 1
ATOM 708 O O . ALA A 1 90 ? -6.235 3.966 -10.862 1.00 94.19 90 ALA A O 1
ATOM 709 N N . LEU A 1 91 ? -5.780 4.765 -8.811 1.00 96.38 91 LEU A N 1
ATOM 710 C CA . LEU A 1 91 ? -5.853 3.465 -8.155 1.00 96.38 91 LEU A CA 1
ATOM 711 C C . LEU A 1 91 ? -7.320 3.044 -8.019 1.00 96.38 91 LEU A C 1
ATOM 713 O O . LEU A 1 91 ? -8.129 3.749 -7.412 1.00 96.38 91 LEU A O 1
ATOM 717 N N . THR A 1 92 ? -7.671 1.898 -8.600 1.00 95.69 92 THR A N 1
ATOM 718 C CA . THR A 1 92 ? -9.048 1.384 -8.606 1.00 95.69 92 THR A CA 1
ATOM 719 C C . THR A 1 92 ? -9.221 0.251 -7.605 1.00 95.69 92 THR A C 1
ATOM 721 O O . THR A 1 92 ? -8.295 -0.521 -7.357 1.00 95.69 92 THR A O 1
ATOM 724 N N . ASP A 1 93 ? -10.439 0.088 -7.095 1.00 94.25 93 ASP A N 1
ATOM 725 C CA . ASP A 1 93 ? -10.775 -1.016 -6.188 1.00 94.25 93 ASP A CA 1
ATOM 726 C C . ASP A 1 93 ? -10.642 -2.373 -6.882 1.00 94.25 93 ASP A C 1
ATOM 728 O O . ASP A 1 93 ? -10.247 -3.355 -6.266 1.00 94.25 93 ASP A O 1
ATOM 732 N N . LYS A 1 94 ? -10.843 -2.420 -8.205 1.00 95.25 94 LYS A N 1
ATOM 733 C CA . LYS A 1 94 ? -10.558 -3.614 -9.007 1.00 95.25 94 LYS A CA 1
ATOM 734 C C . LYS A 1 94 ? -9.084 -4.027 -8.914 1.00 95.25 94 LYS A C 1
ATOM 736 O O . LYS A 1 94 ? -8.807 -5.207 -8.719 1.00 95.25 94 LYS A O 1
ATOM 741 N N . ALA A 1 95 ? -8.158 -3.075 -9.043 1.00 94.75 95 ALA A N 1
ATOM 742 C CA . ALA A 1 95 ? -6.728 -3.351 -8.902 1.00 94.75 95 ALA A CA 1
ATOM 743 C C . ALA A 1 95 ? -6.380 -3.775 -7.464 1.00 94.75 95 ALA A C 1
ATOM 745 O O . ALA A 1 95 ? -5.628 -4.726 -7.270 1.00 94.75 95 ALA A O 1
ATOM 746 N N . GLY A 1 96 ? -6.990 -3.136 -6.458 1.00 96.75 96 GLY A N 1
ATOM 747 C CA . GLY A 1 96 ? -6.831 -3.528 -5.054 1.00 96.75 96 GLY A CA 1
ATOM 748 C C . GLY A 1 96 ? -7.323 -4.953 -4.772 1.00 96.75 96 GLY A C 1
ATOM 749 O O . GLY A 1 96 ? -6.602 -5.745 -4.172 1.00 96.75 96 GLY A O 1
ATOM 750 N N . ALA A 1 97 ? -8.514 -5.314 -5.259 1.00 96.44 97 ALA A N 1
ATOM 751 C CA . ALA A 1 97 ? -9.075 -6.659 -5.120 1.00 96.44 97 ALA A CA 1
ATOM 752 C C . ALA A 1 97 ? -8.194 -7.724 -5.779 1.00 96.44 97 ALA A C 1
ATOM 754 O O . ALA A 1 97 ? -7.964 -8.780 -5.193 1.00 96.44 97 ALA A O 1
ATOM 755 N N . GLN A 1 98 ? -7.680 -7.435 -6.977 1.00 95.12 98 GLN A N 1
ATOM 756 C CA . GLN A 1 98 ? -6.778 -8.329 -7.697 1.00 95.12 98 GLN A CA 1
ATOM 757 C C . GLN A 1 98 ? -5.480 -8.565 -6.915 1.00 95.12 98 GLN A C 1
ATOM 759 O O . GLN A 1 98 ? -5.100 -9.714 -6.697 1.00 95.12 98 GLN A O 1
ATOM 764 N N . LEU A 1 99 ? -4.847 -7.498 -6.420 1.00 97.06 99 LEU A N 1
ATOM 765 C CA . LEU A 1 99 ? -3.639 -7.610 -5.607 1.00 97.06 99 LEU A CA 1
ATOM 766 C C . LEU A 1 99 ? -3.888 -8.411 -4.319 1.00 97.06 99 LEU A C 1
ATOM 768 O O . LEU A 1 99 ? -3.128 -9.326 -4.008 1.00 97.06 99 LEU A O 1
ATOM 772 N N . VAL A 1 100 ? -4.967 -8.116 -3.587 1.00 97.38 100 VAL A N 1
ATOM 773 C CA . VAL A 1 100 ? -5.332 -8.851 -2.362 1.00 97.38 100 VAL A CA 1
ATOM 774 C C . VAL A 1 100 ? -5.572 -10.334 -2.654 1.00 97.38 100 VAL A C 1
ATOM 776 O O . VAL A 1 100 ? -5.162 -11.187 -1.865 1.00 97.38 100 VAL A O 1
ATOM 779 N N . GLN A 1 101 ? -6.187 -10.661 -3.794 1.00 94.75 101 GLN A N 1
ATOM 780 C CA . GLN A 1 101 ? -6.377 -12.046 -4.222 1.00 94.75 101 GLN A CA 1
ATOM 781 C C . GLN A 1 101 ? -5.035 -12.753 -4.455 1.00 94.75 101 GLN A C 1
ATOM 783 O O . GLN A 1 101 ? -4.857 -13.885 -4.006 1.00 94.75 101 GLN A O 1
ATOM 788 N N . TYR A 1 102 ? -4.075 -12.096 -5.107 1.00 94.62 102 TYR A N 1
ATOM 789 C CA . TYR A 1 102 ? -2.738 -12.656 -5.316 1.00 94.62 102 TYR A CA 1
ATOM 790 C C . TYR A 1 102 ? -1.971 -12.837 -4.008 1.00 94.62 102 TYR A C 1
ATOM 792 O O . TYR A 1 102 ? -1.410 -13.906 -3.769 1.00 94.62 102 TYR A O 1
ATOM 800 N N . CYS A 1 103 ? -2.012 -11.839 -3.122 1.00 95.19 103 CYS A N 1
ATOM 801 C CA . CYS A 1 103 ? -1.454 -11.951 -1.778 1.00 95.19 103 CYS A CA 1
ATOM 802 C C . CYS A 1 103 ? -2.039 -13.158 -1.027 1.00 95.19 103 CYS A C 1
ATOM 804 O O . CYS A 1 103 ? -1.298 -13.903 -0.389 1.00 95.19 103 CYS A O 1
ATOM 806 N N . SER A 1 104 ? -3.354 -13.381 -1.134 1.00 93.62 104 SER A N 1
ATOM 807 C CA . SER A 1 104 ? -4.038 -14.509 -0.496 1.00 93.62 104 SER A CA 1
ATOM 808 C C . SER A 1 104 ? -3.555 -15.862 -1.031 1.00 93.62 104 SER A C 1
ATOM 810 O O . SER A 1 104 ? -3.269 -16.760 -0.241 1.00 93.62 104 SER A O 1
ATOM 812 N N . VAL A 1 105 ? -3.383 -15.995 -2.353 1.00 92.06 105 VAL A N 1
ATOM 813 C CA . VAL A 1 105 ? -2.824 -17.206 -2.987 1.00 92.06 105 VAL A CA 1
ATOM 814 C C . VAL A 1 105 ? -1.391 -17.477 -2.522 1.00 92.06 105 VAL A C 1
ATOM 816 O O . VAL A 1 105 ? -1.017 -18.630 -2.300 1.00 92.06 105 VAL A O 1
ATOM 819 N N . GLU A 1 106 ? -0.589 -16.428 -2.348 1.00 92.06 106 GLU A N 1
ATOM 820 C CA . GLU A 1 106 ? 0.815 -16.560 -1.955 1.00 92.06 106 GLU A CA 1
ATOM 821 C C . GLU A 1 106 ? 1.056 -16.653 -0.447 1.00 92.06 106 GLU A C 1
ATOM 823 O O . GLU A 1 106 ? 2.155 -17.040 -0.030 1.00 92.06 106 GLU A O 1
ATOM 828 N N . GLY A 1 107 ? 0.049 -16.334 0.369 1.00 91.75 107 GLY A N 1
ATOM 829 C CA . GLY A 1 107 ? 0.182 -16.208 1.819 1.00 91.75 107 GLY A CA 1
ATOM 830 C C . GLY A 1 107 ? 0.977 -14.969 2.245 1.00 91.75 107 GLY A C 1
ATOM 831 O O . GLY A 1 107 ? 1.640 -14.998 3.278 1.00 91.75 107 GLY A O 1
ATOM 832 N N . ILE A 1 108 ? 0.951 -13.903 1.441 1.00 94.81 108 ILE A N 1
ATOM 833 C CA . ILE A 1 108 ? 1.585 -12.616 1.754 1.00 94.81 108 ILE A CA 1
ATOM 834 C C . ILE A 1 108 ? 0.581 -11.783 2.540 1.00 94.81 108 ILE A C 1
ATOM 836 O O . ILE A 1 108 ? -0.559 -11.631 2.119 1.00 94.81 108 ILE A O 1
ATOM 840 N N . GLU A 1 109 ? 0.972 -11.250 3.691 1.00 94.00 109 GLU A N 1
ATOM 841 C CA . GLU A 1 109 ? 0.029 -10.559 4.570 1.00 94.00 109 GLU A CA 1
ATOM 842 C C . GLU A 1 109 ? -0.337 -9.151 4.102 1.00 94.00 109 GLU A C 1
ATOM 844 O O . GLU A 1 109 ? -1.517 -8.785 4.073 1.00 94.00 109 GLU A O 1
ATOM 849 N N . TRP A 1 110 ? 0.683 -8.364 3.775 1.00 97.44 110 TRP A N 1
ATOM 850 C CA . TRP A 1 110 ? 0.540 -6.945 3.495 1.00 97.44 110 TRP A CA 1
ATOM 851 C C . TRP A 1 110 ? 0.570 -6.709 1.991 1.00 97.44 110 TRP A C 1
ATOM 853 O O . TRP A 1 110 ? 1.430 -7.240 1.287 1.00 97.44 110 TRP A O 1
ATOM 863 N N . CYS A 1 111 ? -0.357 -5.892 1.502 1.00 98.19 111 CYS A N 1
ATOM 864 C CA . CYS A 1 111 ? -0.467 -5.575 0.084 1.00 98.19 111 CYS A CA 1
ATOM 865 C C . CYS A 1 111 ? -0.488 -4.060 -0.100 1.00 98.19 111 CYS A C 1
ATOM 867 O O . CYS A 1 111 ? -1.322 -3.375 0.493 1.00 98.19 111 CYS A O 1
ATOM 869 N N . VAL A 1 112 ? 0.404 -3.542 -0.935 1.00 98.56 112 VAL A N 1
ATOM 870 C CA . VAL A 1 112 ? 0.509 -2.122 -1.261 1.00 98.56 112 VAL A CA 1
ATOM 871 C C . VAL A 1 112 ? 0.207 -1.917 -2.735 1.00 98.56 112 VAL A C 1
ATOM 873 O O . VAL A 1 112 ? 0.843 -2.512 -3.598 1.00 98.56 112 VAL A O 1
ATOM 876 N N . LEU A 1 113 ? -0.753 -1.047 -3.023 1.00 98.69 113 LEU A N 1
ATOM 877 C CA . LEU A 1 113 ? -1.040 -0.571 -4.371 1.00 98.69 113 LEU A CA 1
ATOM 878 C C . LEU A 1 113 ? -0.618 0.895 -4.460 1.00 98.69 113 LEU A C 1
ATOM 880 O O . LEU A 1 113 ? -1.042 1.704 -3.633 1.00 98.69 113 LEU A O 1
ATOM 884 N N . THR A 1 114 ? 0.198 1.250 -5.450 1.00 98.62 114 THR A N 1
ATOM 885 C CA . THR A 1 114 ? 0.689 2.624 -5.606 1.00 98.62 114 THR A CA 1
ATOM 886 C C . THR A 1 114 ? 0.825 3.047 -7.064 1.00 98.62 114 THR A C 1
ATOM 888 O O . THR A 1 114 ? 1.031 2.228 -7.950 1.00 98.62 114 THR A O 1
ATOM 891 N N . ASN A 1 115 ? 0.718 4.344 -7.331 1.00 97.50 115 ASN A N 1
ATOM 892 C CA . ASN A 1 115 ? 1.108 4.954 -8.606 1.00 97.50 115 ASN A CA 1
ATOM 893 C C . ASN A 1 115 ? 2.251 5.965 -8.412 1.00 97.50 115 ASN A C 1
ATOM 895 O O . ASN A 1 115 ? 2.404 6.895 -9.192 1.00 97.50 115 ASN A O 1
ATOM 899 N N . GLY A 1 116 ? 3.021 5.845 -7.330 1.00 96.75 116 GLY A N 1
ATOM 900 C CA . GLY A 1 116 ? 4.057 6.807 -6.958 1.00 96.75 116 GLY A CA 1
ATOM 901 C C . GLY A 1 116 ? 3.533 8.001 -6.153 1.00 96.75 116 GLY A C 1
ATOM 902 O O . GLY A 1 116 ? 4.201 8.424 -5.221 1.00 96.75 116 GLY A O 1
ATOM 903 N N . ARG A 1 117 ? 2.326 8.509 -6.443 1.00 96.62 117 ARG A N 1
ATOM 904 C CA . ARG A 1 117 ? 1.698 9.601 -5.674 1.00 96.62 117 ARG A CA 1
ATOM 905 C C . ARG A 1 117 ? 0.777 9.093 -4.570 1.00 96.62 117 ARG A C 1
ATOM 907 O O . ARG A 1 117 ? 0.853 9.552 -3.441 1.00 96.62 117 ARG A O 1
ATOM 914 N N . GLU A 1 118 ? -0.137 8.196 -4.909 1.00 97.69 118 GLU A N 1
ATOM 915 C CA . GLU A 1 118 ? -1.075 7.596 -3.966 1.00 97.69 118 GLU A CA 1
ATOM 916 C C . GLU A 1 118 ? -0.522 6.248 -3.499 1.00 97.69 118 GLU A C 1
ATOM 918 O O . GLU A 1 118 ? 0.024 5.477 -4.296 1.00 97.69 118 GLU A O 1
ATOM 923 N N . LEU A 1 119 ? -0.686 5.948 -2.214 1.00 98.12 119 LEU A N 1
ATOM 924 C CA . LEU A 1 119 ? -0.362 4.658 -1.618 1.00 98.12 119 LEU A CA 1
ATOM 925 C C . LEU A 1 119 ? -1.591 4.113 -0.896 1.00 98.12 119 LEU A C 1
ATOM 927 O O . LEU A 1 119 ? -2.167 4.786 -0.043 1.00 98.12 119 LEU A O 1
ATOM 931 N N . ARG A 1 120 ? -1.985 2.881 -1.218 1.00 98.12 120 ARG A N 1
ATOM 932 C CA . ARG A 1 120 ? -3.020 2.137 -0.493 1.00 98.12 120 ARG A CA 1
ATOM 933 C C . ARG A 1 120 ? -2.429 0.898 0.143 1.00 98.12 120 ARG A C 1
ATOM 935 O O . ARG A 1 120 ? -1.793 0.109 -0.549 1.00 98.12 120 ARG A O 1
ATOM 942 N N . LEU A 1 121 ? -2.691 0.713 1.430 1.00 97.69 121 LEU A N 1
ATOM 943 C CA . LEU A 1 121 ? -2.277 -0.454 2.198 1.00 97.69 121 LEU A CA 1
ATOM 944 C C . LEU A 1 121 ? -3.495 -1.307 2.538 1.00 97.69 121 LEU A C 1
ATOM 946 O O . LEU A 1 121 ? -4.465 -0.819 3.120 1.00 97.69 121 LEU A O 1
ATOM 950 N N . TYR A 1 122 ? -3.404 -2.595 2.238 1.00 97.25 122 TYR A N 1
ATOM 951 C CA . TYR A 1 122 ? -4.397 -3.604 2.574 1.00 97.25 122 TYR A CA 1
ATOM 952 C C . TYR A 1 122 ? -3.771 -4.697 3.443 1.00 97.25 122 TYR A C 1
ATOM 954 O O . TYR A 1 122 ? -2.576 -4.986 3.334 1.00 97.25 122 TYR A O 1
ATOM 962 N N . ASN A 1 123 ? -4.598 -5.353 4.257 1.00 95.50 123 ASN A N 1
ATOM 963 C CA . ASN A 1 123 ? -4.238 -6.600 4.930 1.00 95.50 123 ASN A CA 1
ATOM 964 C C . ASN A 1 123 ? -5.167 -7.721 4.461 1.00 95.50 123 ASN A C 1
ATOM 966 O O . ASN A 1 123 ? -6.387 -7.643 4.625 1.00 95.50 123 ASN A O 1
ATOM 970 N N . GLN A 1 124 ? -4.602 -8.772 3.862 1.00 94.00 124 GLN A N 1
ATOM 971 C CA . GLN A 1 124 ? -5.433 -9.812 3.248 1.00 94.00 124 GLN A CA 1
ATOM 972 C C . GLN A 1 124 ? -6.109 -10.745 4.263 1.00 94.00 124 GLN A C 1
ATOM 974 O O . GLN A 1 124 ? -7.164 -11.301 3.944 1.00 94.00 124 GLN A O 1
ATOM 979 N N . TYR A 1 125 ? -5.583 -10.857 5.490 1.00 92.44 125 TYR A N 1
ATOM 980 C CA . TYR A 1 125 ? -6.184 -11.669 6.555 1.00 92.44 125 TYR A CA 1
ATOM 981 C C . TYR A 1 125 ? -7.424 -11.029 7.185 1.00 92.44 125 TYR A C 1
ATOM 983 O O . TYR A 1 125 ? -8.192 -11.725 7.857 1.00 92.44 125 TYR A O 1
ATOM 991 N N . LEU A 1 126 ? -7.661 -9.731 6.964 1.00 89.25 126 LEU A N 1
ATOM 992 C CA . LEU A 1 126 ? -8.916 -9.110 7.368 1.00 89.25 126 LEU A CA 1
ATOM 993 C C . LEU A 1 126 ? -10.091 -9.756 6.626 1.00 89.25 126 LEU A C 1
ATOM 995 O O . LEU A 1 126 ? -10.016 -10.099 5.442 1.00 89.25 126 LEU A O 1
ATOM 999 N N . LYS A 1 127 ? -11.183 -9.967 7.362 1.00 88.75 127 LYS A N 1
ATOM 1000 C CA . LYS A 1 127 ? -12.408 -10.576 6.838 1.00 88.75 127 LYS A CA 1
ATOM 1001 C C . LYS A 1 127 ? -13.280 -9.518 6.174 1.00 88.75 127 LYS A C 1
ATOM 1003 O O . LYS A 1 127 ? -13.259 -8.364 6.585 1.00 88.75 127 LYS A O 1
ATOM 1008 N N . GLY A 1 128 ? -14.089 -9.972 5.219 1.00 89.69 128 GLY A N 1
ATOM 1009 C CA . GLY A 1 128 ? -15.121 -9.158 4.592 1.00 89.69 128 GLY A CA 1
ATOM 1010 C C . GLY A 1 128 ? -14.723 -8.571 3.240 1.00 89.69 128 GLY A C 1
ATOM 1011 O O . GLY A 1 128 ? -13.884 -9.148 2.536 1.00 89.69 128 GLY A O 1
ATOM 1012 N N . ALA A 1 129 ? -15.393 -7.486 2.856 1.00 91.19 129 ALA A N 1
ATOM 1013 C CA . ALA A 1 129 ? -15.235 -6.847 1.550 1.00 91.19 129 ALA A CA 1
ATOM 1014 C C . ALA A 1 129 ? -13.886 -6.115 1.429 1.00 91.19 129 ALA A C 1
ATOM 1016 O O . ALA A 1 129 ? -13.156 -5.954 2.409 1.00 91.19 129 ALA A O 1
ATOM 1017 N N . LEU A 1 130 ? -13.522 -5.678 0.220 1.00 91.50 130 LEU A N 1
ATOM 1018 C CA . LEU A 1 130 ? -12.223 -5.039 -0.018 1.00 91.50 130 LEU A CA 1
ATOM 1019 C C . LEU A 1 130 ? -12.033 -3.783 0.845 1.00 91.50 130 LEU A C 1
ATOM 1021 O O . LEU A 1 130 ? -10.942 -3.547 1.358 1.00 91.50 130 LEU A O 1
ATOM 1025 N N . GLU A 1 131 ? -13.095 -3.006 1.027 1.00 89.44 131 GLU A N 1
ATOM 1026 C CA . GLU A 1 131 ? -13.114 -1.771 1.810 1.00 89.44 131 GLU A CA 1
ATOM 1027 C C . GLU A 1 131 ? -12.792 -2.036 3.285 1.00 89.44 131 GLU A C 1
ATOM 1029 O O . GLU A 1 131 ? -12.195 -1.200 3.956 1.00 89.44 131 GLU A O 1
ATOM 1034 N N . GLU A 1 132 ? -13.149 -3.217 3.794 1.00 87.44 132 GLU A N 1
ATOM 1035 C CA . GLU A 1 132 ? -12.849 -3.640 5.164 1.00 87.44 132 GLU A CA 1
ATOM 1036 C C . GLU A 1 132 ? -11.410 -4.144 5.311 1.00 87.44 132 GLU A C 1
ATOM 1038 O O . GLU A 1 132 ? -10.861 -4.120 6.413 1.00 87.44 132 GLU A O 1
ATOM 1043 N N . LYS A 1 133 ? -10.792 -4.564 4.201 1.00 92.50 133 LYS A N 1
ATOM 1044 C CA . LYS A 1 133 ? -9.380 -4.958 4.126 1.00 92.50 133 LYS A CA 1
ATOM 1045 C C . LYS A 1 133 ? -8.440 -3.777 3.882 1.00 92.50 133 LYS A C 1
ATOM 1047 O O . LYS A 1 133 ? -7.239 -3.916 4.117 1.00 92.50 133 LYS A O 1
ATOM 1052 N N . LEU A 1 134 ? -8.956 -2.646 3.392 1.00 94.50 134 LEU A N 1
ATOM 1053 C CA . LEU A 1 134 ? -8.208 -1.404 3.206 1.00 94.50 134 LEU A CA 1
ATOM 1054 C C . LEU A 1 134 ? -7.924 -0.769 4.569 1.00 94.50 134 LEU A C 1
ATOM 1056 O O . LEU A 1 134 ? -8.835 -0.377 5.294 1.00 94.50 134 LEU A O 1
ATOM 1060 N N . LEU A 1 135 ? -6.644 -0.644 4.900 1.00 92.38 135 LEU A N 1
ATOM 1061 C CA . LEU A 1 135 ? -6.192 -0.079 6.167 1.00 92.38 135 LEU A CA 1
ATOM 1062 C C . LEU A 1 135 ? -5.858 1.401 6.072 1.00 92.38 135 LEU A C 1
ATOM 1064 O O . LEU A 1 135 ? -6.042 2.137 7.037 1.00 92.38 135 LEU A O 1
ATOM 1068 N N . MET A 1 136 ? -5.328 1.831 4.930 1.00 92.75 136 MET A N 1
ATOM 1069 C CA . MET A 1 136 ? -4.821 3.185 4.769 1.00 92.75 136 MET A CA 1
ATOM 1070 C C . MET A 1 136 ? -4.800 3.587 3.300 1.00 92.75 136 MET A C 1
ATOM 1072 O O . MET A 1 136 ? -4.473 2.779 2.430 1.00 92.75 136 MET A O 1
ATOM 1076 N N . LYS A 1 137 ? -5.096 4.863 3.051 1.00 95.31 137 LYS A N 1
ATOM 1077 C CA . LYS A 1 137 ? -4.884 5.554 1.781 1.00 95.31 137 LYS A CA 1
ATOM 1078 C C . LYS A 1 137 ? -4.143 6.863 2.059 1.00 95.31 137 LYS A C 1
ATOM 1080 O O . LYS A 1 137 ? -4.637 7.678 2.832 1.00 95.31 137 LYS A O 1
ATOM 1085 N N . LEU A 1 138 ? -2.991 7.058 1.427 1.00 94.69 138 LEU A N 1
ATOM 1086 C CA . LEU A 1 138 ? -2.157 8.256 1.546 1.00 94.69 138 LEU A CA 1
ATOM 1087 C C . LEU A 1 138 ? -2.014 8.930 0.179 1.00 94.69 138 LEU A C 1
ATOM 1089 O O . LEU A 1 138 ? -1.708 8.250 -0.798 1.00 94.69 138 LEU A O 1
ATOM 1093 N N . ASP A 1 139 ? -2.187 10.253 0.116 1.00 96.38 139 ASP A N 1
ATOM 1094 C CA . ASP A 1 139 ? -1.599 11.074 -0.952 1.00 96.38 139 ASP A CA 1
ATOM 1095 C C . ASP A 1 139 ? -0.236 11.542 -0.449 1.00 96.38 139 ASP A C 1
ATOM 1097 O O . ASP A 1 139 ? -0.150 12.343 0.482 1.00 96.38 139 ASP A O 1
ATOM 1101 N N . LEU A 1 140 ? 0.829 11.014 -1.040 1.00 96.00 140 LEU A N 1
ATOM 1102 C CA . LEU A 1 140 ? 2.195 11.269 -0.602 1.00 96.00 140 LEU A CA 1
ATOM 1103 C C . LEU A 1 140 ? 2.646 12.705 -0.893 1.00 96.00 140 LEU A C 1
ATOM 1105 O O . LEU A 1 140 ? 3.672 13.119 -0.372 1.00 96.00 140 LEU A O 1
ATOM 1109 N N . LEU A 1 141 ? 1.899 13.475 -1.693 1.00 95.50 141 LEU A N 1
ATOM 1110 C CA . LEU A 1 141 ? 2.194 14.884 -1.978 1.00 95.50 141 LEU A CA 1
ATOM 1111 C C . LEU A 1 141 ? 1.394 15.868 -1.117 1.00 95.50 141 LEU A C 1
ATOM 1113 O O . LEU A 1 141 ? 1.542 17.080 -1.284 1.00 95.50 141 LEU A O 1
ATOM 1117 N N . ALA A 1 142 ? 0.544 15.377 -0.212 1.00 93.81 142 ALA A N 1
ATOM 1118 C CA . ALA A 1 142 ? -0.314 16.208 0.629 1.00 93.81 142 ALA A CA 1
ATOM 1119 C C . ALA A 1 142 ? 0.431 16.806 1.839 1.00 93.81 142 ALA A C 1
ATOM 1121 O O . ALA A 1 142 ? -0.031 16.704 2.971 1.00 93.81 142 ALA A O 1
ATOM 1122 N N . TYR A 1 143 ? 1.584 17.427 1.586 1.00 93.69 143 TYR A N 1
ATOM 1123 C CA . TYR A 1 143 ? 2.371 18.152 2.579 1.00 93.69 143 TYR A CA 1
ATOM 1124 C C . TYR A 1 143 ? 2.886 19.479 2.017 1.00 93.69 143 TYR A C 1
ATOM 1126 O O . TYR A 1 143 ? 3.302 19.584 0.856 1.00 93.69 143 TYR A O 1
ATOM 1134 N N . ASN A 1 144 ? 2.880 20.497 2.868 1.00 92.69 144 ASN A N 1
ATOM 1135 C CA . ASN A 1 144 ? 3.422 21.832 2.637 1.00 92.69 144 ASN A CA 1
ATOM 1136 C C . ASN A 1 144 ? 4.293 22.322 3.807 1.00 92.69 144 ASN A C 1
ATOM 1138 O O . ASN A 1 144 ? 4.932 23.364 3.669 1.00 92.69 144 ASN A O 1
ATOM 1142 N N . SER A 1 145 ? 4.355 21.576 4.916 1.00 94.44 145 SER A N 1
ATOM 1143 C CA . SER A 1 145 ? 5.287 21.795 6.029 1.00 94.44 145 SER A CA 1
ATOM 1144 C C . SER A 1 145 ? 6.079 20.528 6.380 1.00 94.44 145 SER A C 1
ATOM 1146 O O . SER A 1 145 ? 5.786 19.436 5.883 1.00 94.44 145 SER A O 1
ATOM 1148 N N . ASP A 1 146 ? 7.094 20.680 7.234 1.00 94.44 146 ASP A N 1
ATOM 1149 C CA . ASP A 1 146 ? 7.907 19.568 7.738 1.00 94.44 146 ASP A CA 1
ATOM 1150 C C . ASP A 1 146 ? 7.075 18.611 8.599 1.00 94.44 146 ASP A C 1
ATOM 1152 O O . ASP A 1 146 ? 7.217 17.398 8.487 1.00 94.44 146 ASP A O 1
ATOM 1156 N N . GLU A 1 147 ? 6.165 19.147 9.411 1.00 93.62 147 GLU A N 1
ATOM 1157 C CA . GLU A 1 147 ? 5.288 18.366 10.283 1.00 93.62 147 GLU A CA 1
ATOM 1158 C C . GLU A 1 147 ? 4.293 17.521 9.478 1.00 93.62 147 GLU A C 1
ATOM 1160 O O . GLU A 1 147 ? 4.059 16.358 9.805 1.00 93.62 147 GLU A O 1
ATOM 1165 N N . GLU A 1 148 ? 3.725 18.083 8.404 1.00 93.38 148 GLU A N 1
ATOM 1166 C CA . GLU A 1 148 ? 2.831 17.347 7.502 1.00 93.38 148 GLU A CA 1
ATOM 1167 C C . GLU A 1 148 ? 3.579 16.236 6.757 1.00 93.38 148 GLU A C 1
ATOM 1169 O O . GLU A 1 148 ? 3.066 15.121 6.627 1.00 93.38 148 GLU A O 1
ATOM 1174 N N . PHE A 1 149 ? 4.804 16.517 6.300 1.00 96.19 149 PHE A N 1
ATOM 1175 C CA . PHE A 1 149 ? 5.662 15.504 5.689 1.00 96.19 149 PHE A CA 1
ATOM 1176 C C . PHE A 1 149 ? 5.965 14.374 6.676 1.00 96.19 149 PHE A C 1
ATOM 1178 O O . PHE A 1 149 ? 5.803 13.205 6.328 1.00 96.19 149 PHE A O 1
ATOM 1185 N N . GLU A 1 150 ? 6.363 14.710 7.904 1.00 94.94 150 GLU A N 1
ATOM 1186 C CA . GLU A 1 150 ? 6.705 13.721 8.924 1.00 94.94 150 GLU A CA 1
ATOM 1187 C C . GLU A 1 150 ? 5.500 12.833 9.252 1.00 94.94 150 GLU A C 1
ATOM 1189 O O . GLU A 1 150 ? 5.628 11.613 9.326 1.00 94.94 150 GLU A O 1
ATOM 1194 N N . ALA A 1 151 ? 4.296 13.407 9.337 1.00 92.00 151 ALA A N 1
ATOM 1195 C CA . ALA A 1 151 ? 3.073 12.637 9.539 1.00 92.00 151 ALA A CA 1
ATOM 1196 C C . ALA A 1 151 ? 2.813 11.624 8.407 1.00 92.00 151 ALA A C 1
ATOM 1198 O O . ALA A 1 151 ? 2.419 10.488 8.678 1.00 92.00 151 ALA A O 1
ATOM 1199 N N . ILE A 1 152 ? 3.041 12.004 7.144 1.00 94.06 152 ILE A N 1
ATOM 1200 C CA . ILE A 1 152 ? 2.939 11.085 5.997 1.00 94.06 152 ILE A CA 1
ATOM 1201 C C . ILE A 1 152 ? 4.037 10.019 6.064 1.00 94.06 152 ILE A C 1
ATOM 1203 O O . ILE A 1 152 ? 3.763 8.831 5.864 1.00 94.06 152 ILE A O 1
ATOM 1207 N N . PHE A 1 153 ? 5.271 10.429 6.353 1.00 96.88 153 PHE A N 1
ATOM 1208 C CA . PHE A 1 153 ? 6.417 9.535 6.423 1.00 96.88 153 PHE A CA 1
ATOM 1209 C C . PHE A 1 153 ? 6.254 8.486 7.526 1.00 96.88 153 PHE A C 1
ATOM 1211 O O . PHE A 1 153 ? 6.512 7.316 7.267 1.00 96.88 153 PHE A O 1
ATOM 1218 N N . GLU A 1 154 ? 5.747 8.846 8.704 1.00 94.62 154 GLU A N 1
ATOM 1219 C CA . GLU A 1 154 ? 5.467 7.900 9.792 1.00 94.62 154 GLU A CA 1
ATOM 1220 C C . GLU A 1 154 ? 4.491 6.794 9.367 1.00 94.62 154 GLU A C 1
ATOM 1222 O O . GLU A 1 154 ? 4.698 5.615 9.663 1.00 94.62 154 GLU A O 1
ATOM 1227 N N . GLN A 1 155 ? 3.454 7.143 8.602 1.00 93.88 155 GLN A N 1
ATOM 1228 C CA . GLN A 1 155 ? 2.515 6.159 8.057 1.00 93.88 155 GLN A CA 1
ATOM 1229 C C . GLN A 1 155 ? 3.180 5.276 6.992 1.00 93.88 155 GLN A C 1
ATOM 1231 O O . GLN A 1 155 ? 2.980 4.061 6.966 1.00 93.88 155 GLN A O 1
ATOM 1236 N N . MET A 1 156 ? 4.015 5.865 6.134 1.00 95.88 156 MET A N 1
ATOM 1237 C CA . MET A 1 156 ? 4.791 5.127 5.139 1.00 95.88 156 MET A CA 1
ATOM 1238 C C . MET A 1 156 ? 5.852 4.223 5.793 1.00 95.88 156 MET A C 1
ATOM 1240 O O . MET A 1 156 ? 6.132 3.132 5.300 1.00 95.88 156 MET A O 1
ATOM 1244 N N . TRP A 1 157 ? 6.406 4.613 6.940 1.00 96.62 157 TRP A N 1
ATOM 1245 C CA . TRP A 1 157 ? 7.396 3.835 7.681 1.00 96.62 157 TRP A CA 1
ATOM 1246 C C . TRP A 1 157 ? 6.828 2.521 8.223 1.00 96.62 157 TRP A C 1
ATOM 1248 O O . TRP A 1 157 ? 7.579 1.561 8.399 1.00 96.62 157 TRP A O 1
ATOM 1258 N N . LEU A 1 158 ? 5.508 2.412 8.411 1.00 95.00 158 LEU A N 1
ATOM 1259 C CA . LEU A 1 158 ? 4.863 1.157 8.812 1.00 95.00 158 LEU A CA 1
ATOM 1260 C C . LEU A 1 158 ? 5.153 0.009 7.837 1.00 95.00 158 LEU A C 1
ATOM 1262 O O . LEU A 1 158 ? 5.293 -1.133 8.269 1.00 95.00 158 LEU A O 1
ATOM 1266 N N . ILE A 1 159 ? 5.276 0.301 6.537 1.00 96.44 159 ILE A N 1
ATOM 1267 C CA . ILE A 1 159 ? 5.592 -0.704 5.511 1.00 96.44 159 ILE A CA 1
ATOM 1268 C C . ILE A 1 159 ? 7.102 -0.890 5.293 1.00 96.44 159 ILE A C 1
ATOM 1270 O O . ILE A 1 159 ? 7.503 -1.698 4.452 1.00 96.44 159 ILE A O 1
ATOM 1274 N N . SER A 1 160 ? 7.951 -0.179 6.043 1.00 97.00 160 SER A N 1
ATOM 1275 C CA . SER A 1 160 ? 9.399 -0.406 6.031 1.00 97.00 160 SER A CA 1
ATOM 1276 C C . SER A 1 160 ? 9.749 -1.816 6.496 1.00 97.00 160 SER A C 1
ATOM 1278 O O . SER A 1 160 ? 8.985 -2.469 7.210 1.00 97.00 160 SER A O 1
ATOM 1280 N N . LYS A 1 161 ? 10.934 -2.297 6.114 1.00 95.56 161 LYS A N 1
ATOM 1281 C CA . LYS A 1 161 ? 11.412 -3.618 6.537 1.00 95.56 161 LYS A CA 1
ATOM 1282 C C . LYS A 1 161 ? 11.441 -3.735 8.065 1.00 95.56 161 LYS A C 1
ATOM 1284 O O . LYS A 1 161 ? 11.050 -4.760 8.619 1.00 95.56 161 LYS A O 1
ATOM 1289 N N . GLU A 1 162 ? 11.854 -2.670 8.747 1.00 94.31 162 GLU A N 1
ATOM 1290 C CA . GLU A 1 162 ? 11.815 -2.569 10.208 1.00 94.31 162 GLU A CA 1
ATOM 1291 C C . GLU A 1 162 ? 10.374 -2.534 10.744 1.00 94.31 162 GLU A C 1
ATOM 1293 O O . GLU A 1 162 ? 10.024 -3.308 11.635 1.00 94.31 162 GLU A O 1
ATOM 1298 N N . GLY A 1 163 ? 9.511 -1.697 10.166 1.00 93.62 163 GLY A N 1
ATOM 1299 C CA . GLY A 1 163 ? 8.119 -1.532 10.590 1.00 93.62 163 GLY A CA 1
ATOM 1300 C C . GLY A 1 163 ? 7.272 -2.801 10.458 1.00 93.62 163 GLY A C 1
ATOM 1301 O O . GLY A 1 163 ? 6.400 -3.049 11.292 1.00 93.62 163 GLY A O 1
ATOM 1302 N N . VAL A 1 164 ? 7.548 -3.648 9.464 1.00 92.62 164 VAL A N 1
ATOM 1303 C CA . VAL A 1 164 ? 6.818 -4.911 9.272 1.00 92.62 164 VAL A CA 1
ATOM 1304 C C . VAL A 1 164 ? 7.346 -6.038 10.167 1.00 92.62 164 VAL A C 1
ATOM 1306 O O . VAL A 1 164 ? 6.576 -6.905 10.583 1.00 92.62 164 VAL A O 1
ATOM 1309 N N . THR A 1 165 ? 8.646 -6.042 10.474 1.00 90.19 165 THR A N 1
ATOM 1310 C CA . THR A 1 165 ? 9.282 -7.091 11.294 1.00 90.19 165 THR A CA 1
ATOM 1311 C C . THR A 1 165 ? 9.172 -6.838 12.793 1.00 90.19 165 THR A C 1
ATOM 1313 O O . THR A 1 165 ? 9.190 -7.785 13.581 1.00 90.19 165 THR A O 1
ATOM 1316 N N . THR A 1 166 ? 9.037 -5.579 13.201 1.00 89.00 166 THR A N 1
ATOM 1317 C CA . THR A 1 166 ? 8.961 -5.213 14.615 1.00 89.00 166 THR A CA 1
ATOM 1318 C C . THR A 1 166 ? 7.583 -5.561 15.191 1.00 89.00 166 THR A C 1
ATOM 1320 O O . THR A 1 166 ? 6.569 -5.162 14.612 1.00 89.00 166 THR A O 1
ATOM 1323 N N . PRO A 1 167 ? 7.495 -6.238 16.356 1.00 77.00 167 PRO A N 1
ATOM 1324 C CA . PRO A 1 167 ? 6.214 -6.581 16.977 1.00 77.00 167 PRO A CA 1
ATOM 1325 C C . PRO A 1 167 ? 5.299 -5.375 17.219 1.00 77.00 167 PRO A C 1
ATOM 1327 O O . PRO A 1 167 ? 4.102 -5.472 16.976 1.00 77.00 167 PRO A O 1
ATOM 1330 N N . SER A 1 168 ? 5.872 -4.239 17.634 1.00 80.12 168 SER A N 1
ATOM 1331 C CA . SER A 1 168 ? 5.175 -2.964 17.859 1.00 80.12 168 SER A CA 1
ATOM 1332 C C . SER A 1 168 ? 4.941 -2.135 16.591 1.00 80.12 168 SER A C 1
ATOM 1334 O O . SER A 1 168 ? 4.481 -1.001 16.685 1.00 80.12 168 SER A O 1
ATOM 1336 N N . GLY A 1 169 ? 5.289 -2.661 15.416 1.00 87.38 169 GLY A N 1
ATOM 1337 C CA . GLY A 1 169 ? 5.165 -1.958 14.146 1.00 87.38 169 GLY A CA 1
ATOM 1338 C C . GLY A 1 169 ? 3.755 -2.039 13.558 1.00 87.38 169 GLY A C 1
ATOM 1339 O O . GLY A 1 169 ? 2.747 -1.831 14.239 1.00 87.38 169 GLY A O 1
ATOM 1340 N N . ILE A 1 170 ? 3.665 -2.376 12.272 1.00 91.75 170 ILE A N 1
ATOM 1341 C CA . ILE A 1 170 ? 2.411 -2.341 11.501 1.00 91.75 170 ILE A CA 1
ATOM 1342 C C . ILE A 1 170 ? 1.276 -3.189 12.104 1.00 91.75 170 ILE A C 1
ATOM 1344 O O . ILE A 1 170 ? 0.108 -2.807 12.024 1.00 91.75 170 ILE A O 1
ATOM 1348 N N . ARG A 1 171 ? 1.592 -4.317 12.759 1.00 90.06 171 ARG A N 1
ATOM 1349 C CA . ARG A 1 171 ? 0.593 -5.199 13.392 1.00 90.06 171 ARG A CA 1
ATOM 1350 C C . ARG A 1 171 ? -0.081 -4.532 14.587 1.00 90.06 171 ARG A C 1
ATOM 1352 O O . ARG A 1 171 ? -1.308 -4.542 14.667 1.00 90.06 171 ARG A O 1
ATOM 1359 N N . THR A 1 172 ? 0.700 -3.945 15.493 1.00 89.38 172 THR A N 1
ATOM 1360 C CA . THR A 1 172 ? 0.173 -3.207 16.650 1.00 89.38 172 THR A CA 1
ATOM 1361 C C . THR A 1 172 ? -0.599 -1.980 16.194 1.00 89.38 172 THR A C 1
ATOM 1363 O O . THR A 1 172 ? -1.719 -1.766 16.656 1.00 89.38 172 THR A O 1
ATOM 1366 N N . TRP A 1 173 ? -0.073 -1.233 15.219 1.00 91.81 173 TRP A N 1
ATOM 1367 C CA . TRP A 1 173 ? -0.804 -0.123 14.608 1.00 91.81 173 TRP A CA 1
ATOM 1368 C C . TRP A 1 173 ? -2.170 -0.575 14.061 1.00 91.81 173 TRP A C 1
ATOM 1370 O O . TRP A 1 173 ? -3.197 0.006 14.406 1.00 91.81 173 TRP A O 1
ATOM 1380 N N . MET A 1 174 ? -2.218 -1.675 13.302 1.00 90.31 174 MET A N 1
ATOM 1381 C CA . MET A 1 174 ? -3.463 -2.227 12.756 1.00 90.31 174 MET A CA 1
ATOM 1382 C C . MET A 1 174 ? -4.444 -2.659 13.859 1.00 90.31 174 MET A C 1
ATOM 1384 O O . MET A 1 174 ? -5.651 -2.451 13.732 1.00 90.31 174 MET A O 1
ATOM 1388 N N . GLN A 1 175 ? -3.952 -3.273 14.939 1.00 87.94 175 GLN A N 1
ATOM 1389 C CA . GLN A 1 175 ? -4.778 -3.647 16.093 1.00 87.94 175 GLN A CA 1
ATOM 1390 C C . GLN A 1 175 ? -5.388 -2.414 16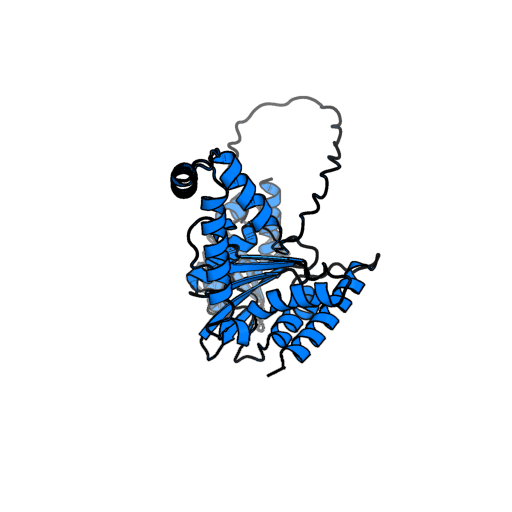.766 1.00 87.94 175 GLN A C 1
ATOM 1392 O O . GLN A 1 175 ? -6.584 -2.418 17.057 1.00 87.94 175 GLN A O 1
ATOM 1397 N N . HIS A 1 176 ? -4.607 -1.345 16.949 1.00 87.31 176 HIS A N 1
ATOM 1398 C CA . HIS A 1 176 ? -5.112 -0.077 17.471 1.00 87.31 176 HIS A CA 1
ATOM 1399 C C . HIS A 1 176 ? -6.187 0.530 16.564 1.00 87.31 176 HIS A C 1
ATOM 1401 O O . HIS A 1 176 ? -7.226 0.940 17.072 1.00 87.31 176 HIS A O 1
ATOM 1407 N N . GLN A 1 177 ? -5.996 0.520 15.240 1.00 85.19 177 GLN A N 1
ATOM 1408 C CA . GLN A 1 177 ? -7.002 1.015 14.290 1.00 85.19 177 GLN A CA 1
ATOM 1409 C C . GLN A 1 177 ? -8.305 0.203 14.342 1.00 85.19 177 GLN A C 1
ATOM 1411 O O . GLN A 1 177 ? -9.400 0.765 14.366 1.00 85.19 177 GLN A O 1
ATOM 1416 N N . GLN A 1 178 ? -8.210 -1.129 14.403 1.00 84.50 178 GLN A N 1
ATOM 1417 C CA . GLN A 1 178 ? -9.389 -1.992 14.531 1.00 84.50 178 GLN A CA 1
ATOM 1418 C C . GLN A 1 178 ? -10.121 -1.766 15.854 1.00 84.50 178 GLN A C 1
ATOM 1420 O O . GLN A 1 178 ? -11.353 -1.712 15.868 1.00 84.50 178 GLN A O 1
ATOM 1425 N N . LEU A 1 179 ? -9.377 -1.612 16.952 1.00 86.69 179 LEU A N 1
ATOM 1426 C CA . LEU A 1 179 ? -9.942 -1.302 18.258 1.00 86.69 179 LEU A CA 1
ATOM 1427 C C . LEU A 1 179 ? -10.641 0.059 18.241 1.00 86.69 179 LEU A C 1
ATOM 1429 O O . LEU A 1 179 ? -11.794 0.137 18.650 1.00 86.69 179 LEU A O 1
ATOM 1433 N N . ASP A 1 180 ? -9.991 1.104 17.730 1.00 86.62 180 ASP A N 1
ATOM 1434 C CA . ASP A 1 180 ? -10.567 2.448 17.641 1.00 86.62 180 ASP A CA 1
ATOM 1435 C C . ASP A 1 180 ? -11.853 2.446 16.801 1.00 86.62 180 ASP A C 1
ATOM 1437 O O . ASP A 1 180 ? -12.902 2.884 17.277 1.00 86.62 180 ASP A O 1
ATOM 1441 N N . LYS A 1 181 ? -11.837 1.822 15.614 1.00 84.31 181 LYS A N 1
ATOM 1442 C CA . LYS A 1 181 ? -13.036 1.644 14.776 1.00 84.31 181 LYS A CA 1
ATOM 1443 C C . LYS A 1 181 ? -14.149 0.904 15.525 1.00 84.31 181 LYS A C 1
ATOM 1445 O O . LYS A 1 181 ? -15.306 1.336 15.517 1.00 84.31 181 LYS A O 1
ATOM 1450 N N . ALA A 1 182 ? -13.817 -0.198 16.197 1.00 86.38 182 ALA A N 1
ATOM 1451 C CA . ALA A 1 182 ? -14.775 -0.991 16.962 1.00 86.38 182 ALA A CA 1
ATOM 1452 C C . ALA A 1 182 ? -15.363 -0.208 18.148 1.00 86.38 182 ALA A C 1
ATOM 1454 O O . ALA A 1 182 ? -16.571 -0.293 18.388 1.00 86.38 182 ALA A O 1
ATOM 1455 N N . MET A 1 183 ? -14.546 0.575 18.852 1.00 88.50 183 MET A N 1
ATOM 1456 C CA . MET A 1 183 ? -14.971 1.423 19.964 1.00 88.50 183 MET A CA 1
ATOM 1457 C C . MET A 1 183 ? -15.853 2.567 19.472 1.00 88.50 183 MET A C 1
ATOM 1459 O O . MET A 1 183 ? -16.970 2.723 19.962 1.00 88.50 183 MET A O 1
ATOM 1463 N N . ARG A 1 184 ? -15.428 3.302 18.440 1.00 88.44 184 ARG A N 1
ATOM 1464 C CA . ARG A 1 184 ? -16.216 4.382 17.827 1.00 88.44 184 ARG A CA 1
ATOM 1465 C C . ARG A 1 184 ? -17.573 3.886 17.343 1.00 88.44 184 ARG A C 1
ATOM 1467 O O . ARG A 1 184 ? -18.583 4.497 17.671 1.00 88.44 184 ARG A O 1
ATOM 1474 N N . SER A 1 185 ? -17.635 2.743 16.658 1.00 86.88 185 SER A N 1
ATOM 1475 C CA . SER A 1 185 ? -18.918 2.187 16.192 1.00 86.88 185 SER A CA 1
ATOM 1476 C C . SER A 1 185 ? -19.918 1.922 17.327 1.00 86.88 185 SER A C 1
ATOM 1478 O O . SER A 1 185 ? -21.121 2.023 17.119 1.00 86.88 185 SER A O 1
ATOM 1480 N N . ARG A 1 186 ? -19.429 1.625 18.538 1.00 90.62 186 ARG A N 1
ATOM 1481 C CA . ARG A 1 186 ? -20.253 1.325 19.717 1.00 90.62 186 ARG A CA 1
ATOM 1482 C C . ARG A 1 186 ? -20.562 2.546 20.571 1.00 90.62 186 ARG A C 1
ATOM 1484 O O . ARG A 1 186 ? -21.630 2.586 21.174 1.00 90.62 186 ARG A O 1
ATOM 1491 N N . LEU A 1 187 ? -19.623 3.485 20.678 1.00 91.38 187 LEU A N 1
ATOM 1492 C CA . LEU A 1 187 ? -19.749 4.688 21.505 1.00 91.38 187 LEU A CA 1
ATOM 1493 C C . LEU A 1 187 ? -20.496 5.814 20.787 1.00 91.38 187 LEU A C 1
ATOM 1495 O O . LEU A 1 187 ? -21.122 6.649 21.431 1.00 91.38 187 LEU A O 1
ATOM 1499 N N . LEU A 1 188 ? -20.438 5.844 19.455 1.00 90.19 188 LEU A N 1
ATOM 1500 C CA . LEU A 1 188 ? -21.099 6.872 18.654 1.00 90.19 188 LEU A CA 1
ATOM 1501 C C . LEU A 1 188 ? -22.509 6.465 18.198 1.00 90.19 188 LEU A C 1
ATOM 1503 O O . LEU A 1 188 ? -23.198 7.287 17.589 1.00 90.19 188 LEU A O 1
ATOM 1507 N N . ASP A 1 189 ? -22.935 5.233 18.486 1.00 91.44 189 ASP A N 1
ATOM 1508 C CA . ASP A 1 189 ? -24.283 4.720 18.233 1.00 91.44 189 ASP A CA 1
ATOM 1509 C C . ASP A 1 189 ? -25.161 4.863 19.495 1.00 91.44 189 ASP A C 1
ATOM 1511 O O . ASP A 1 189 ? -24.961 4.126 20.466 1.00 91.44 189 ASP A O 1
ATOM 1515 N N . PRO A 1 190 ? -26.169 5.758 19.499 1.00 89.94 190 PRO A N 1
ATOM 1516 C CA . PRO A 1 190 ? -27.089 5.922 20.628 1.00 89.94 190 PRO A CA 1
ATOM 1517 C C . PRO A 1 190 ? -27.871 4.648 20.980 1.00 89.94 190 PRO A C 1
ATOM 1519 O O . PRO A 1 190 ? -28.325 4.481 22.113 1.00 89.94 190 PRO A O 1
ATOM 1522 N N . THR A 1 191 ? -28.048 3.734 20.023 1.00 91.75 191 THR A N 1
ATOM 1523 C CA . THR A 1 191 ? -28.838 2.511 20.209 1.00 91.75 191 THR A CA 1
ATOM 1524 C C . THR A 1 191 ? -28.041 1.364 20.832 1.00 91.75 191 THR A C 1
ATOM 1526 O O . THR A 1 191 ? -28.642 0.401 21.334 1.00 91.75 191 THR A O 1
ATOM 1529 N N . SER A 1 192 ? -26.715 1.507 20.880 1.00 93.19 192 SER A N 1
ATOM 1530 C CA . SER A 1 192 ? -25.768 0.561 21.461 1.00 93.19 192 SER A CA 1
ATOM 1531 C C . SER A 1 192 ? -26.098 0.229 22.917 1.00 93.19 192 SER A C 1
ATOM 1533 O O . SER A 1 192 ? -26.447 1.093 23.730 1.00 93.19 192 SER A O 1
ATOM 1535 N N . THR A 1 193 ? -25.951 -1.047 23.280 1.00 94.06 193 THR A N 1
ATOM 1536 C CA . THR A 1 193 ? -26.134 -1.516 24.662 1.00 94.06 193 THR A CA 1
ATOM 1537 C C . THR A 1 193 ? -25.168 -0.832 25.626 1.00 94.06 193 THR A C 1
ATOM 1539 O O . THR A 1 193 ? -25.546 -0.553 26.758 1.00 94.06 193 THR A O 1
ATOM 1542 N N . ILE A 1 194 ? -23.962 -0.487 25.166 1.00 93.38 194 ILE A N 1
ATOM 1543 C CA . ILE A 1 194 ? -22.946 0.206 25.966 1.00 93.38 194 ILE A CA 1
ATOM 1544 C C . ILE A 1 194 ? -23.426 1.607 26.345 1.00 93.38 194 ILE A C 1
ATOM 1546 O O . ILE A 1 194 ? -23.401 1.961 27.519 1.00 93.38 194 ILE A O 1
ATOM 1550 N N . ILE A 1 195 ? -23.942 2.378 25.385 1.00 93.81 195 ILE A N 1
ATOM 1551 C CA . ILE A 1 195 ? -24.454 3.729 25.647 1.00 93.81 195 ILE A CA 1
ATOM 1552 C C . ILE A 1 195 ? -25.681 3.689 26.560 1.00 93.81 195 ILE A C 1
ATOM 1554 O O . ILE A 1 195 ? -25.813 4.511 27.465 1.00 93.81 195 ILE A O 1
ATOM 1558 N N . LYS A 1 196 ? -26.558 2.695 26.389 1.00 91.62 196 LYS A N 1
ATOM 1559 C CA . LYS A 1 196 ? -27.703 2.481 27.288 1.00 91.62 196 LYS A CA 1
ATOM 1560 C C . LYS A 1 196 ? -27.269 2.157 28.720 1.00 91.62 196 LYS A C 1
ATOM 1562 O O . LYS A 1 196 ? -27.910 2.645 29.651 1.00 91.62 196 LYS A O 1
ATOM 1567 N N . SER A 1 197 ? -26.208 1.369 28.893 1.00 92.88 197 SER A N 1
ATOM 1568 C CA . SER A 1 197 ? -25.630 1.059 30.205 1.00 92.88 197 SER A CA 1
ATOM 1569 C C . SER A 1 197 ? -24.957 2.277 30.838 1.00 92.88 197 SER A C 1
ATOM 1571 O O . SER A 1 197 ? -25.229 2.560 32.000 1.00 92.88 197 SER A O 1
ATOM 1573 N N . ILE A 1 198 ? -24.166 3.043 30.077 1.00 93.31 198 ILE A N 1
ATOM 1574 C CA . ILE A 1 198 ? -23.551 4.297 30.552 1.00 93.31 198 ILE A CA 1
ATOM 1575 C C . ILE A 1 198 ? -24.638 5.278 31.001 1.00 93.31 198 ILE A C 1
ATOM 1577 O O . ILE A 1 198 ? -24.576 5.800 32.107 1.00 93.31 198 ILE A O 1
ATOM 1581 N N . ARG A 1 199 ? -25.692 5.460 30.196 1.00 93.06 199 ARG A N 1
ATOM 1582 C CA . ARG A 1 199 ? -26.845 6.295 30.560 1.00 93.06 199 ARG A CA 1
ATOM 1583 C C . ARG A 1 199 ? -27.498 5.844 31.870 1.00 93.06 199 ARG A C 1
ATOM 1585 O O . ARG A 1 199 ? -27.878 6.683 32.673 1.00 93.06 199 ARG A O 1
ATOM 1592 N N . ARG A 1 200 ? -27.665 4.531 32.072 1.00 91.31 200 ARG A N 1
ATOM 1593 C CA . ARG A 1 200 ? -28.258 3.990 33.305 1.00 91.31 200 ARG A CA 1
ATOM 1594 C C . ARG A 1 200 ? -27.384 4.302 34.520 1.00 91.31 200 ARG A C 1
ATOM 1596 O O . ARG A 1 200 ? -27.916 4.787 35.502 1.00 91.31 200 ARG A O 1
ATOM 1603 N N . SER A 1 201 ? -26.071 4.110 34.399 1.00 92.94 201 SER A N 1
ATOM 1604 C CA . SER A 1 201 ? -25.115 4.455 35.458 1.00 92.94 201 SER A CA 1
ATOM 1605 C C . SER A 1 201 ? -25.150 5.946 35.807 1.00 92.94 201 SER A C 1
ATOM 1607 O O . SER A 1 201 ? -25.088 6.295 36.974 1.00 92.94 201 SER A O 1
ATOM 1609 N N . LEU A 1 202 ? -25.297 6.829 34.812 1.00 92.56 202 LEU A N 1
ATOM 1610 C CA . LEU A 1 202 ? -25.421 8.274 35.045 1.00 92.56 202 LEU A CA 1
ATOM 1611 C C . LEU A 1 202 ? -26.738 8.647 35.741 1.00 92.56 202 LEU A C 1
ATOM 1613 O O . LEU A 1 202 ? -26.758 9.553 36.567 1.00 92.56 202 LEU A O 1
ATOM 1617 N N . ALA A 1 203 ? -27.830 7.938 35.444 1.00 90.00 203 ALA A N 1
ATOM 1618 C CA . ALA A 1 203 ? -29.106 8.155 36.121 1.00 90.00 203 ALA A CA 1
ATOM 1619 C C . ALA A 1 203 ? -29.049 7.773 37.612 1.00 90.00 203 ALA A C 1
ATOM 1621 O O . ALA A 1 203 ? -29.705 8.434 38.416 1.00 90.00 203 ALA A O 1
ATOM 1622 N N . ASP A 1 204 ? -28.252 6.758 37.971 1.00 90.31 204 ASP A N 1
ATOM 1623 C CA . ASP A 1 204 ? -27.997 6.372 39.368 1.00 90.31 204 ASP A CA 1
ATOM 1624 C C . ASP A 1 204 ? -27.215 7.464 40.133 1.00 90.31 204 ASP A C 1
ATOM 1626 O O . ASP A 1 204 ? -27.343 7.581 41.348 1.00 90.31 204 ASP A O 1
ATOM 1630 N N . GLU A 1 205 ? -26.461 8.307 39.418 1.00 90.00 205 GLU A N 1
ATOM 1631 C CA . GLU A 1 205 ? -25.758 9.492 39.938 1.00 90.00 205 GLU A CA 1
ATOM 1632 C C . GLU A 1 205 ? -26.601 10.784 39.848 1.00 90.00 205 GLU A C 1
ATOM 1634 O O . GLU A 1 205 ? -26.068 11.888 39.915 1.00 90.00 205 GLU A O 1
ATOM 1639 N N . GLU A 1 206 ? -27.921 10.667 39.659 1.00 89.06 206 GLU A N 1
ATOM 1640 C CA . GLU A 1 206 ? -28.867 11.784 39.477 1.00 89.06 206 GLU A CA 1
ATOM 1641 C C . GLU A 1 206 ? -28.629 12.644 38.211 1.00 89.06 206 GLU A C 1
ATOM 1643 O O . GLU A 1 206 ? -29.281 13.672 38.010 1.00 89.06 206 GLU A O 1
ATOM 1648 N N . ILE A 1 207 ? -27.770 12.202 37.285 1.00 90.75 207 ILE A N 1
ATOM 1649 C CA . ILE A 1 207 ? -27.498 12.886 36.015 1.00 90.75 207 ILE A CA 1
ATOM 1650 C C . ILE A 1 207 ? -28.482 12.394 34.944 1.00 90.75 207 ILE A C 1
ATOM 1652 O O . ILE A 1 207 ? -28.309 11.351 34.309 1.00 90.75 207 ILE A O 1
ATOM 1656 N N . GLN A 1 208 ? -29.531 13.181 34.699 1.00 88.50 208 GLN A N 1
ATOM 1657 C CA . GLN A 1 208 ? -30.544 12.877 33.685 1.00 88.50 208 GLN A CA 1
ATOM 1658 C C . GLN A 1 208 ? -30.065 13.261 32.279 1.00 88.50 208 GLN A C 1
ATOM 1660 O O . GLN A 1 208 ? -30.084 14.429 31.890 1.00 88.50 208 GLN A O 1
ATOM 1665 N N . VAL A 1 209 ? -29.665 12.264 31.488 1.00 91.56 209 VAL A N 1
ATOM 1666 C CA . VAL A 1 209 ? -29.248 12.438 30.088 1.00 91.56 209 VAL A CA 1
ATOM 1667 C C . VAL A 1 209 ? -29.888 11.395 29.174 1.00 91.56 209 VAL A C 1
ATOM 1669 O O . VAL A 1 209 ? -30.222 10.284 29.590 1.00 91.56 209 VAL A O 1
ATOM 1672 N N . THR A 1 210 ? -30.055 11.737 27.896 1.00 91.56 210 THR A N 1
ATOM 1673 C CA . THR A 1 210 ? -30.499 10.780 26.876 1.00 91.56 210 THR A CA 1
ATOM 1674 C C . THR A 1 210 ? -29.309 10.023 26.283 1.00 91.56 210 THR A C 1
ATOM 1676 O O . THR A 1 210 ? -28.159 10.461 26.373 1.00 91.56 210 THR A O 1
ATOM 1679 N N . SER A 1 211 ? -29.571 8.871 25.659 1.00 90.19 211 SER A N 1
ATOM 1680 C CA . SER A 1 211 ? -28.532 8.095 24.968 1.00 90.19 211 SER A CA 1
ATOM 1681 C C . SER A 1 211 ? -27.893 8.891 23.824 1.00 90.19 211 SER A C 1
ATOM 1683 O O . SER A 1 211 ? -26.699 8.758 23.562 1.00 90.19 211 SER A O 1
ATOM 1685 N N . GLU A 1 212 ? -28.668 9.765 23.184 1.00 91.81 212 GLU A N 1
ATOM 1686 C CA . GLU A 1 212 ? -28.216 10.670 22.131 1.00 91.81 212 GLU A CA 1
ATOM 1687 C C . GLU A 1 212 ? -27.208 11.688 22.666 1.00 91.81 212 GLU A C 1
ATOM 1689 O O . GLU A 1 212 ? -26.164 11.884 22.046 1.00 91.81 212 GLU A O 1
ATOM 1694 N N . THR A 1 213 ? -27.472 12.288 23.831 1.00 91.44 213 THR A N 1
ATOM 1695 C CA . THR A 1 213 ? -26.555 13.244 24.469 1.00 91.44 213 THR A CA 1
ATOM 1696 C C . THR A 1 213 ? -25.229 12.585 24.835 1.00 91.44 213 THR A C 1
ATOM 1698 O O . THR A 1 213 ? -24.172 13.160 24.587 1.00 91.44 213 THR A O 1
ATOM 1701 N N . VAL A 1 214 ? -25.260 11.359 25.368 1.00 91.50 214 VAL A N 1
ATOM 1702 C CA . VAL A 1 214 ? -24.041 10.609 25.722 1.00 91.50 214 VAL A CA 1
ATOM 1703 C C . VAL A 1 214 ? -23.214 10.285 24.475 1.00 91.50 214 VAL A C 1
ATOM 1705 O O . VAL A 1 214 ? -22.012 10.549 24.444 1.00 91.50 214 VAL A O 1
ATOM 1708 N N . ALA A 1 215 ? -23.846 9.770 23.416 1.00 91.56 215 ALA A N 1
ATOM 1709 C CA . ALA A 1 215 ? -23.156 9.504 22.154 1.00 91.56 215 ALA A CA 1
ATOM 1710 C C . ALA A 1 215 ? -22.588 10.795 21.539 1.00 91.56 215 ALA A C 1
ATOM 1712 O O . ALA A 1 215 ? -21.466 10.802 21.035 1.00 91.56 215 ALA A O 1
ATOM 1713 N N . GLN A 1 216 ? -23.329 11.905 21.616 1.00 90.69 216 GLN A N 1
ATOM 1714 C CA . GLN A 1 216 ? -22.868 13.207 21.139 1.00 90.69 216 GLN A CA 1
ATOM 1715 C C . GLN A 1 216 ? -21.675 13.732 21.947 1.00 90.69 216 GLN A C 1
ATOM 1717 O O . GLN A 1 216 ? -20.746 14.279 21.357 1.00 90.69 216 GLN A O 1
ATOM 1722 N N . TRP A 1 217 ? -21.654 13.522 23.264 1.00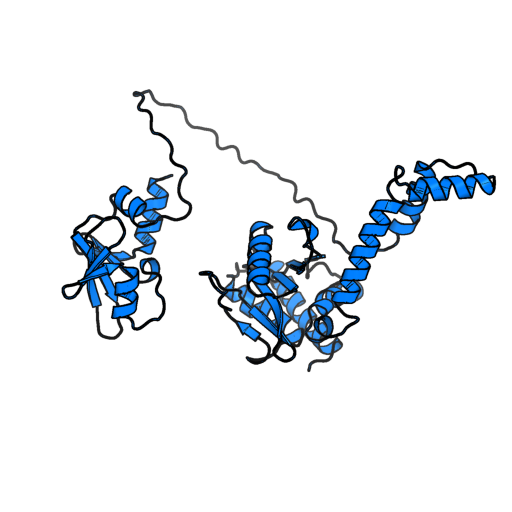 91.50 217 TRP A N 1
ATOM 1723 C CA . TRP A 1 217 ? -20.503 13.859 24.100 1.00 91.50 217 TRP A CA 1
ATOM 1724 C C . TRP A 1 217 ? -19.252 13.092 23.654 1.00 91.50 217 TRP A C 1
ATOM 1726 O O . TRP A 1 217 ? -18.210 13.707 23.420 1.00 91.50 217 TRP A O 1
ATOM 1736 N N . PHE A 1 218 ? -19.369 11.778 23.417 1.00 91.19 218 PHE A N 1
ATOM 1737 C CA . PHE A 1 218 ? -18.268 10.987 22.859 1.00 91.19 218 PHE A CA 1
ATOM 1738 C C . PHE A 1 218 ? -17.851 11.468 21.469 1.00 91.19 218 PHE A C 1
ATOM 1740 O O . PHE A 1 218 ? -16.655 11.526 21.202 1.00 91.19 218 PHE A O 1
ATOM 1747 N N . ARG A 1 219 ? -18.788 11.862 20.591 1.00 89.12 219 ARG A N 1
ATOM 1748 C CA . ARG A 1 219 ? -18.429 12.457 19.289 1.00 89.12 219 ARG A CA 1
ATOM 1749 C C . ARG A 1 219 ? -17.553 13.686 19.476 1.00 89.12 219 ARG A C 1
ATOM 1751 O O . ARG A 1 219 ? -16.522 13.770 18.821 1.00 89.12 219 ARG A O 1
ATOM 1758 N N . THR A 1 220 ? -17.914 14.597 20.377 1.00 88.12 220 THR A N 1
ATOM 1759 C CA . THR A 1 220 ? -17.127 15.812 20.634 1.00 88.12 220 THR A CA 1
ATOM 1760 C C . THR A 1 220 ? -15.723 15.484 21.142 1.00 88.12 220 THR A C 1
ATOM 1762 O O . THR A 1 220 ? -14.759 16.064 20.659 1.00 88.12 220 THR A O 1
ATOM 1765 N N . GLN A 1 221 ? -15.584 14.520 22.057 1.00 87.06 221 GLN A N 1
ATOM 1766 C CA . GLN A 1 221 ? -14.271 14.137 22.597 1.00 87.06 221 GLN A CA 1
ATOM 1767 C C . GLN A 1 221 ? -13.404 13.381 21.579 1.00 87.06 221 GLN A C 1
ATOM 1769 O O . GLN A 1 221 ? -12.198 13.594 21.500 1.00 87.06 221 GLN A O 1
ATOM 1774 N N . LEU A 1 222 ? -14.016 12.513 20.769 1.00 82.00 222 LEU A N 1
ATOM 1775 C CA . LEU A 1 222 ? -13.316 11.658 19.807 1.00 82.00 222 LEU A CA 1
ATOM 1776 C C . LEU A 1 222 ? -13.073 12.334 18.446 1.00 82.00 222 LEU A C 1
ATOM 1778 O O . LEU A 1 222 ? -12.352 11.772 17.617 1.00 82.00 222 LEU A O 1
ATOM 1782 N N . SER A 1 223 ? -13.654 13.514 18.197 1.00 62.41 223 SER A N 1
ATOM 1783 C CA . SER A 1 223 ? -13.392 14.332 16.996 1.00 62.41 223 SER A CA 1
ATOM 1784 C C . SER A 1 223 ? -12.049 15.068 17.057 1.00 62.41 223 SER A C 1
ATOM 1786 O O . SER A 1 223 ? -11.550 15.508 16.028 1.00 62.41 223 SER A O 1
ATOM 1788 N N . THR A 1 224 ? -11.443 15.181 18.242 1.00 49.25 224 THR A N 1
ATOM 1789 C CA . THR A 1 224 ? -10.183 15.912 18.471 1.00 49.25 224 THR A CA 1
ATOM 1790 C C . THR A 1 224 ? -8.936 15.090 18.121 1.00 49.25 224 THR A C 1
ATOM 1792 O O . THR A 1 224 ? -7.826 15.614 18.105 1.00 49.25 224 THR A O 1
ATOM 1795 N N . THR A 1 225 ? -9.082 13.799 17.812 1.00 39.00 225 THR A N 1
ATOM 1796 C CA . THR A 1 225 ? -7.968 12.972 17.333 1.00 39.00 225 THR A CA 1
ATOM 1797 C C . THR A 1 225 ? -7.918 13.055 15.817 1.00 39.00 225 THR A C 1
ATOM 1799 O O . THR A 1 225 ? -8.638 12.334 15.126 1.00 39.00 225 THR A O 1
ATOM 1802 N N . VAL A 1 226 ? -7.070 13.959 15.322 1.00 37.50 226 VAL A N 1
ATOM 1803 C CA . VAL A 1 226 ? -6.689 14.086 13.913 1.00 37.50 226 VAL A CA 1
ATOM 1804 C C . VAL A 1 226 ? -6.252 12.715 13.402 1.00 37.50 226 VAL A C 1
ATOM 1806 O O . VAL A 1 226 ? -5.125 12.271 13.592 1.00 37.50 226 VAL A O 1
ATOM 1809 N N . THR A 1 227 ? -7.176 12.012 12.762 1.00 38.44 227 THR A N 1
ATOM 1810 C CA . THR A 1 227 ? -6.834 10.977 11.802 1.00 38.44 227 THR A CA 1
ATOM 1811 C C . THR A 1 227 ? -6.574 11.752 10.524 1.00 38.44 227 THR A C 1
ATOM 1813 O O . THR A 1 227 ? -7.510 12.289 9.936 1.00 38.44 227 THR A O 1
ATOM 1816 N N . HIS A 1 228 ? -5.314 11.859 10.101 1.00 36.34 228 HIS A N 1
ATOM 1817 C CA . HIS A 1 228 ? -5.006 12.202 8.714 1.00 36.34 228 HIS A CA 1
ATOM 1818 C C . HIS A 1 228 ? -5.504 11.051 7.823 1.00 36.34 228 HIS A C 1
ATOM 1820 O O . HIS A 1 228 ? -4.743 10.225 7.337 1.00 36.34 228 HIS A O 1
ATOM 1826 N N . VAL A 1 229 ? -6.818 10.970 7.642 1.00 38.66 229 VAL A N 1
ATOM 1827 C CA . VAL A 1 229 ? -7.414 10.487 6.407 1.00 38.66 229 VAL A CA 1
ATOM 1828 C C . VAL A 1 229 ? -7.705 11.771 5.658 1.00 38.66 229 VAL A C 1
ATOM 1830 O O . VAL A 1 229 ? -8.549 12.557 6.088 1.00 38.66 229 VAL A O 1
ATOM 1833 N N . LEU A 1 230 ? -6.920 12.040 4.617 1.00 29.17 230 LEU A N 1
ATOM 1834 C CA . LEU A 1 230 ? -7.061 13.262 3.834 1.00 29.17 230 LEU A CA 1
ATOM 1835 C C . LEU A 1 230 ? -8.530 13.481 3.445 1.00 29.17 230 LEU A C 1
ATOM 1837 O O . LEU A 1 230 ? -9.207 12.519 3.061 1.00 29.17 230 LEU A O 1
ATOM 1841 N N . PRO A 1 231 ? -9.029 14.726 3.519 1.00 30.08 231 PRO A N 1
ATOM 1842 C CA . PRO A 1 231 ? -10.330 15.051 2.975 1.00 30.08 231 PRO A CA 1
ATOM 1843 C C . PRO A 1 231 ? -10.324 14.732 1.479 1.00 30.08 231 PRO A C 1
ATOM 1845 O O . PRO A 1 231 ? -9.433 15.129 0.729 1.00 30.08 231 PRO A O 1
ATOM 1848 N N . MET A 1 232 ? -11.329 13.976 1.052 1.00 30.36 232 MET A N 1
ATOM 1849 C CA . MET A 1 232 ? -11.641 13.809 -0.356 1.00 30.36 232 MET A CA 1
ATOM 1850 C C . MET A 1 232 ? -12.036 15.167 -0.929 1.00 30.36 232 MET A C 1
ATOM 1852 O O . MET A 1 232 ? -13.155 15.629 -0.699 1.00 30.36 232 MET A O 1
ATOM 1856 N N . ASP A 1 233 ? -11.158 15.769 -1.729 1.00 27.39 233 ASP A N 1
ATOM 1857 C CA . ASP A 1 233 ? -11.629 16.699 -2.743 1.00 27.39 233 ASP A CA 1
ATOM 1858 C C . ASP A 1 233 ? -12.536 15.904 -3.679 1.00 27.39 233 ASP A C 1
ATOM 1860 O O . ASP A 1 233 ? -12.117 15.055 -4.472 1.00 27.39 233 ASP A O 1
ATOM 1864 N N . THR A 1 234 ? -13.832 16.157 -3.528 1.00 29.77 234 THR A N 1
ATOM 1865 C CA . THR A 1 234 ? -14.821 15.842 -4.542 1.00 29.77 234 THR A CA 1
ATOM 1866 C C . THR A 1 234 ? -14.430 16.638 -5.777 1.00 29.77 234 THR A C 1
ATOM 1868 O O . THR A 1 234 ? -14.781 17.808 -5.930 1.00 29.77 234 THR A O 1
ATOM 1871 N N . VAL A 1 235 ? -13.682 16.005 -6.683 1.00 29.80 235 VAL A N 1
ATOM 1872 C CA . VAL A 1 235 ? -13.632 16.464 -8.066 1.00 29.80 235 VAL A CA 1
ATOM 1873 C C . VAL A 1 235 ? -15.076 16.432 -8.544 1.00 29.80 235 VAL A C 1
ATOM 1875 O O . VAL A 1 235 ? -15.661 15.375 -8.773 1.00 29.80 235 VAL A O 1
ATOM 1878 N N . ARG A 1 236 ? -15.675 17.622 -8.585 1.00 28.47 236 ARG A N 1
ATOM 1879 C CA . ARG A 1 236 ? -16.990 17.874 -9.151 1.00 28.47 236 ARG A CA 1
ATOM 1880 C C . ARG A 1 236 ? -17.015 17.249 -10.541 1.00 28.47 236 ARG A C 1
ATOM 1882 O O . ARG A 1 236 ? -16.276 17.683 -11.419 1.00 28.47 236 ARG A O 1
ATOM 1889 N N . GLU A 1 237 ? -17.897 16.275 -10.742 1.00 33.81 237 GLU A N 1
ATOM 1890 C CA . GLU A 1 237 ? -18.379 15.914 -12.071 1.00 33.81 237 GLU A CA 1
ATOM 1891 C C . GLU A 1 237 ? -18.969 17.170 -12.736 1.00 33.81 237 GLU A C 1
ATOM 1893 O O . GLU A 1 237 ? -20.110 17.561 -12.496 1.00 33.81 237 GLU A O 1
ATOM 1898 N N . LYS A 1 238 ? -18.165 17.828 -13.564 1.00 31.02 238 LYS A N 1
ATOM 1899 C CA . LYS A 1 238 ? -18.567 18.729 -14.647 1.00 31.02 238 LYS A CA 1
ATOM 1900 C C . LYS A 1 238 ? -17.543 18.456 -15.755 1.00 31.02 238 LYS A C 1
ATOM 1902 O O . LYS A 1 238 ? -16.357 18.548 -15.488 1.00 31.02 238 LYS A O 1
ATOM 1907 N N . GLU A 1 239 ? -17.871 18.017 -16.963 1.00 28.38 239 GLU A N 1
ATOM 1908 C CA . GLU A 1 239 ? -19.081 18.184 -17.760 1.00 28.38 239 GLU A CA 1
ATOM 1909 C C . GLU A 1 239 ? -19.402 16.893 -18.528 1.00 28.38 239 GLU A C 1
ATOM 1911 O O . GLU A 1 239 ? -18.534 16.267 -19.138 1.00 28.38 239 GLU A O 1
ATOM 1916 N N . ARG A 1 240 ? -20.688 16.526 -18.563 1.00 30.95 240 ARG A N 1
ATOM 1917 C CA . ARG A 1 240 ? -21.223 15.683 -19.633 1.00 30.95 240 ARG A CA 1
ATOM 1918 C C . ARG A 1 240 ? -21.215 16.521 -20.907 1.00 30.95 240 ARG A C 1
ATOM 1920 O O . ARG A 1 240 ? -22.082 17.373 -21.072 1.00 30.95 240 ARG A O 1
ATOM 1927 N N . VAL A 1 241 ? -20.269 16.269 -21.805 1.00 26.84 241 VAL A N 1
ATOM 1928 C CA . VAL A 1 241 ? -20.385 16.750 -23.184 1.00 26.84 241 VAL A CA 1
ATOM 1929 C C . VAL A 1 241 ? -21.425 15.875 -23.877 1.00 26.84 241 VAL A C 1
ATOM 1931 O O . VAL A 1 241 ? -21.189 14.711 -24.201 1.00 26.84 241 VAL A O 1
ATOM 1934 N N . SER A 1 242 ? -22.624 16.429 -24.020 1.00 26.53 242 SER A N 1
ATOM 1935 C CA . SER A 1 242 ? -23.700 15.907 -24.850 1.00 26.53 242 SER A CA 1
ATOM 1936 C C . SER A 1 242 ? -23.290 15.996 -26.317 1.00 26.53 242 SER A C 1
ATOM 1938 O O . SER A 1 242 ? -23.167 17.094 -26.856 1.00 26.53 242 SER A O 1
ATOM 1940 N N . TYR A 1 243 ? -23.104 14.855 -26.974 1.00 28.23 243 TYR A N 1
ATOM 1941 C CA . TYR A 1 243 ? -23.049 14.816 -28.431 1.00 28.23 243 TYR A CA 1
ATOM 1942 C C . TYR A 1 243 ? -24.479 14.791 -28.970 1.00 28.23 243 TYR A C 1
ATOM 1944 O O . TYR A 1 243 ? -25.198 13.800 -28.824 1.00 28.23 243 TYR A O 1
ATOM 1952 N N . GLU A 1 244 ? -24.892 15.907 -29.567 1.00 26.38 244 GLU A N 1
ATOM 1953 C CA . GLU A 1 244 ? -26.087 15.982 -30.399 1.00 26.38 244 GLU A CA 1
ATOM 1954 C C . GLU A 1 244 ? -25.980 14.989 -31.561 1.00 26.38 244 GLU A C 1
ATOM 1956 O O . GLU A 1 244 ? -24.933 14.801 -32.183 1.00 26.38 244 GLU A O 1
ATOM 1961 N N . THR A 1 245 ? -27.090 14.307 -31.821 1.00 27.50 245 THR A N 1
ATOM 1962 C CA . THR A 1 245 ? -27.217 13.269 -32.845 1.00 27.50 245 THR A CA 1
ATOM 1963 C C . THR A 1 245 ? -27.602 13.917 -34.181 1.00 27.50 245 THR A C 1
ATOM 1965 O O . THR A 1 245 ? -28.580 14.664 -34.203 1.00 27.50 245 THR A O 1
ATOM 1968 N N . PRO A 1 246 ? -26.925 13.631 -35.310 1.00 27.88 246 PRO A N 1
ATOM 1969 C CA . PRO A 1 246 ? -27.418 14.024 -36.629 1.00 27.88 246 PRO A CA 1
ATOM 1970 C C . PRO A 1 246 ? -28.617 13.152 -37.053 1.00 27.88 246 PRO A C 1
ATOM 1972 O O . PRO A 1 246 ? -28.742 12.014 -36.588 1.00 27.88 246 PRO A O 1
ATOM 1975 N N . PRO A 1 247 ? -29.509 13.653 -37.927 1.00 27.03 247 PRO A N 1
ATOM 1976 C CA . PRO A 1 247 ? -30.825 13.066 -38.147 1.00 27.03 247 PRO A CA 1
ATOM 1977 C C . PRO A 1 247 ? -30.778 11.736 -38.905 1.00 27.03 247 PRO A C 1
ATOM 1979 O O . PRO A 1 247 ? -29.932 11.491 -39.764 1.00 27.03 247 PRO A O 1
ATOM 1982 N N . GLN A 1 248 ? -31.752 10.890 -38.571 1.00 30.06 248 GLN A N 1
ATOM 1983 C CA . GLN A 1 248 ? -31.998 9.570 -39.142 1.00 30.06 248 GLN A CA 1
ATOM 1984 C C . GLN A 1 248 ? -32.316 9.625 -40.644 1.00 30.06 248 GLN A C 1
ATOM 1986 O O . GLN A 1 248 ? -33.205 10.363 -41.065 1.00 30.06 248 GLN A O 1
ATOM 1991 N N . SER A 1 249 ? -31.702 8.727 -41.421 1.00 26.70 249 SER A N 1
ATOM 1992 C CA . SER A 1 249 ? -32.241 8.267 -42.706 1.00 26.70 249 SER A CA 1
ATOM 1993 C C . SER A 1 249 ? -32.673 6.797 -42.612 1.00 26.70 249 SER A C 1
ATOM 1995 O O . SER A 1 249 ? -31.845 5.899 -42.479 1.00 26.70 249 SER A O 1
ATOM 1997 N N . SER A 1 250 ? -33.992 6.604 -42.660 1.00 26.36 250 SER A N 1
ATOM 1998 C CA . SER A 1 250 ? -34.757 5.483 -43.237 1.00 26.36 250 SER A CA 1
ATOM 1999 C C . SER A 1 250 ? -34.255 4.032 -43.085 1.00 26.36 250 SER A C 1
ATOM 2001 O O . SER A 1 250 ? -33.380 3.566 -43.807 1.00 26.36 250 SER A O 1
ATOM 2003 N N . ALA A 1 251 ? -34.968 3.308 -42.216 1.00 31.06 251 ALA A N 1
ATOM 2004 C CA . ALA A 1 251 ? -35.550 1.970 -42.385 1.00 31.06 251 ALA A CA 1
ATOM 2005 C C . ALA A 1 251 ? -34.872 0.939 -43.316 1.00 31.06 251 ALA A C 1
ATOM 2007 O O . ALA A 1 251 ? -34.982 1.026 -44.535 1.00 31.06 251 ALA A O 1
ATOM 2008 N N . MET A 1 252 ? -34.419 -0.177 -42.725 1.00 25.41 252 MET A N 1
ATOM 2009 C CA . MET A 1 252 ? -34.711 -1.507 -43.278 1.00 25.41 252 MET A CA 1
ATOM 2010 C C . MET A 1 252 ? -34.595 -2.634 -42.234 1.00 25.41 252 MET A C 1
ATOM 2012 O O . MET A 1 252 ? -33.549 -2.847 -41.633 1.00 25.41 252 MET A O 1
ATOM 2016 N N . ALA A 1 253 ? -35.725 -3.326 -42.066 1.00 26.55 253 ALA A N 1
ATOM 2017 C CA . ALA A 1 253 ? -35.948 -4.733 -41.722 1.00 26.55 253 ALA A CA 1
ATOM 2018 C C . ALA A 1 253 ? -35.118 -5.430 -40.616 1.00 26.55 253 ALA A C 1
ATOM 2020 O O . ALA A 1 253 ? -33.910 -5.643 -40.680 1.00 26.55 253 ALA A O 1
ATOM 2021 N N . SER A 1 254 ? -35.882 -5.927 -39.649 1.00 30.67 254 SER A N 1
ATOM 2022 C CA . SER A 1 254 ? -35.551 -6.782 -38.517 1.00 30.67 254 SER A CA 1
ATOM 2023 C C . SER A 1 254 ? -34.876 -8.116 -38.874 1.00 30.67 254 SER A C 1
ATOM 2025 O O . SER A 1 254 ? -35.356 -8.891 -39.700 1.00 30.67 254 SER A O 1
ATOM 2027 N N . ARG A 1 255 ? -33.825 -8.459 -38.116 1.00 26.23 255 ARG A N 1
ATOM 2028 C CA . ARG A 1 255 ? -33.430 -9.843 -37.798 1.00 26.23 255 ARG A CA 1
ATOM 2029 C C . ARG A 1 255 ? -32.983 -9.914 -36.333 1.00 26.23 255 ARG A C 1
ATOM 2031 O O . ARG A 1 255 ? -32.252 -9.023 -35.898 1.00 26.23 255 ARG A O 1
ATOM 2038 N N . PRO A 1 256 ? -33.377 -10.942 -35.560 1.00 26.47 256 PRO A N 1
ATOM 2039 C CA . PRO A 1 256 ? -32.990 -11.041 -34.163 1.00 26.47 256 PRO A CA 1
ATOM 2040 C C . PRO A 1 256 ? -31.526 -11.487 -34.101 1.00 26.47 256 PRO A C 1
ATOM 2042 O O . PRO A 1 256 ? -31.210 -12.651 -34.330 1.00 26.47 256 PRO A O 1
ATOM 2045 N N . ARG A 1 257 ? -30.606 -10.560 -33.824 1.00 29.06 257 ARG A N 1
ATOM 2046 C CA . ARG A 1 257 ? -29.260 -10.922 -33.369 1.00 29.06 257 ARG A CA 1
ATOM 2047 C C . ARG A 1 257 ? -29.298 -11.002 -31.853 1.00 29.06 257 ARG A C 1
ATOM 2049 O O . ARG A 1 257 ? -29.331 -9.979 -31.174 1.00 29.06 257 ARG A O 1
ATOM 2056 N N . SER A 1 258 ? -29.289 -12.227 -31.339 1.00 30.81 258 SER A N 1
ATOM 2057 C CA . SER A 1 258 ? -28.883 -12.517 -29.969 1.00 30.81 258 SER A CA 1
ATOM 2058 C C . SER A 1 258 ? -27.522 -11.860 -29.725 1.00 30.81 258 SER A C 1
ATOM 2060 O O . SER A 1 258 ? -26.507 -12.304 -30.265 1.00 30.81 258 SER A O 1
ATOM 2062 N N . ARG A 1 259 ? -27.502 -10.759 -28.968 1.00 31.38 259 ARG A N 1
ATOM 2063 C CA . ARG A 1 259 ? -26.262 -10.157 -28.477 1.00 31.38 259 ARG A CA 1
ATOM 2064 C C . ARG A 1 259 ? -25.675 -11.117 -27.449 1.00 31.38 259 ARG A C 1
ATOM 2066 O O . ARG A 1 259 ? -26.105 -11.129 -26.300 1.00 31.38 259 ARG A O 1
ATOM 2073 N N . LEU A 1 260 ? -24.722 -11.941 -27.875 1.00 35.12 260 LEU A N 1
ATOM 2074 C CA . LEU A 1 260 ? -23.768 -12.514 -26.935 1.00 35.12 260 LEU A CA 1
ATOM 2075 C C . LEU A 1 260 ? -22.969 -11.351 -26.320 1.00 35.12 260 LEU A C 1
ATOM 2077 O O . LEU A 1 260 ? -22.670 -10.388 -27.034 1.00 35.12 260 LEU A O 1
ATOM 2081 N N . PRO A 1 261 ? -22.663 -11.392 -25.014 1.00 34.09 261 PRO A N 1
ATOM 2082 C CA . PRO A 1 261 ? -21.846 -10.369 -24.372 1.00 34.09 261 PRO A CA 1
ATOM 2083 C C . PRO A 1 261 ? -20.484 -10.287 -25.074 1.00 34.09 261 PRO A C 1
ATOM 2085 O O . PRO A 1 261 ? -19.850 -11.313 -25.308 1.00 34.09 261 PRO A O 1
ATOM 2088 N N . SER A 1 262 ? -20.048 -9.078 -25.441 1.00 39.66 262 SER A N 1
ATOM 2089 C CA . SER A 1 262 ? -18.752 -8.856 -26.091 1.00 39.66 262 SER A CA 1
ATOM 2090 C C . SER A 1 262 ? -17.628 -9.388 -25.185 1.00 39.66 262 SER A C 1
ATOM 2092 O O . SER A 1 262 ? -17.483 -8.881 -24.069 1.00 39.66 262 SER A O 1
ATOM 2094 N N . PRO A 1 263 ? -16.829 -10.384 -25.608 1.00 43.69 263 PRO A N 1
ATOM 2095 C CA . PRO A 1 263 ? -15.767 -10.924 -24.767 1.00 43.69 263 PRO A CA 1
ATOM 2096 C C . PRO A 1 263 ? -14.673 -9.874 -24.547 1.00 43.69 263 PRO A C 1
ATOM 2098 O O . PRO A 1 263 ? -14.145 -9.309 -25.505 1.00 43.69 263 PRO A O 1
ATOM 2101 N N . THR A 1 264 ? -14.281 -9.634 -23.292 1.00 55.88 264 THR A N 1
ATOM 2102 C CA . THR A 1 264 ? -13.117 -8.790 -22.951 1.00 55.88 264 THR A CA 1
ATOM 2103 C C . THR A 1 264 ? -11.798 -9.425 -23.424 1.00 55.88 264 THR A C 1
ATOM 2105 O O . THR A 1 264 ? -10.789 -8.737 -23.552 1.00 55.88 264 THR A O 1
ATOM 2108 N N . VAL A 1 265 ? -11.811 -10.734 -23.715 1.00 63.00 265 VAL A N 1
ATOM 2109 C CA . VAL A 1 265 ? -10.684 -11.539 -24.202 1.00 63.00 265 VAL A CA 1
ATOM 2110 C C . VAL A 1 265 ? -11.197 -12.492 -25.293 1.00 63.00 265 VAL A C 1
ATOM 2112 O O . VAL A 1 265 ? -12.113 -13.268 -25.050 1.00 63.00 265 VAL A O 1
ATOM 2115 N N . ILE A 1 266 ? -10.622 -12.429 -26.499 1.00 74.75 266 ILE A N 1
ATOM 2116 C CA . ILE A 1 266 ? -10.965 -13.314 -27.632 1.00 74.75 266 ILE A CA 1
ATOM 2117 C C . ILE A 1 266 ? -10.069 -14.555 -27.585 1.00 74.75 266 ILE A C 1
ATOM 2119 O O . ILE A 1 266 ? -8.840 -14.405 -27.562 1.00 74.75 266 ILE A O 1
ATOM 2123 N N . HIS A 1 267 ? -10.663 -15.751 -27.568 1.00 79.38 267 HIS A N 1
ATOM 2124 C CA . HIS A 1 267 ? -9.968 -17.035 -27.677 1.00 79.38 267 HIS A CA 1
ATOM 2125 C C . HIS A 1 267 ? -10.110 -17.598 -29.104 1.00 79.38 267 HIS A C 1
ATOM 2127 O O . HIS A 1 267 ? -10.655 -16.941 -29.995 1.00 79.38 267 HIS A O 1
ATOM 2133 N N . TRP A 1 268 ? -9.550 -18.786 -29.354 1.00 83.81 268 TRP A N 1
ATOM 2134 C CA . TRP A 1 268 ? -9.518 -19.396 -30.686 1.00 83.81 268 TRP A CA 1
ATOM 2135 C C . TRP A 1 268 ? -10.906 -19.481 -31.343 1.00 83.81 268 TRP A C 1
ATOM 2137 O O . TRP A 1 268 ? -11.034 -18.976 -32.460 1.00 83.81 268 TRP A O 1
ATOM 2147 N N . PRO A 1 269 ? -11.970 -19.973 -30.678 1.00 82.75 269 PRO A N 1
ATOM 2148 C CA . PRO A 1 269 ? -13.280 -20.087 -31.317 1.00 82.75 269 PRO A CA 1
ATOM 2149 C C . PRO A 1 269 ? -13.839 -18.735 -31.774 1.00 82.75 269 PRO A C 1
ATOM 2151 O O . PRO A 1 269 ? -14.355 -18.620 -32.888 1.00 82.75 269 PRO A O 1
ATOM 2154 N N . GLU A 1 270 ? -13.689 -17.684 -30.963 1.00 80.75 270 GLU A N 1
ATOM 2155 C CA . GLU A 1 270 ? -14.178 -16.344 -31.295 1.00 80.75 270 GLU A CA 1
ATOM 2156 C C . GLU A 1 270 ? -13.329 -15.672 -32.384 1.00 80.75 270 GLU A C 1
ATOM 2158 O O . GLU A 1 270 ? -13.859 -14.906 -33.198 1.00 80.75 270 GLU A O 1
ATOM 2163 N N . LEU A 1 271 ? -12.027 -15.977 -32.439 1.00 82.25 271 LEU A N 1
ATOM 2164 C CA . LEU A 1 271 ? -11.116 -15.491 -33.476 1.00 82.25 271 LEU A CA 1
ATOM 2165 C C . LEU A 1 271 ? -11.448 -16.107 -34.841 1.00 82.25 271 LEU A C 1
ATOM 2167 O O . LEU A 1 271 ? -11.496 -15.388 -35.840 1.00 82.25 271 LEU A O 1
ATOM 2171 N N . PHE A 1 272 ? -11.772 -17.399 -34.883 1.00 85.44 272 PHE A N 1
ATOM 2172 C CA . PHE A 1 272 ? -12.267 -18.064 -36.091 1.00 85.44 272 PHE A CA 1
ATOM 2173 C C . PHE A 1 272 ? -13.659 -17.557 -36.488 1.00 85.44 272 PHE A C 1
ATOM 2175 O O . PHE A 1 272 ? -13.890 -17.241 -37.655 1.00 85.44 272 PHE A O 1
ATOM 2182 N N . ALA A 1 273 ? -14.569 -17.383 -35.524 1.00 80.75 273 ALA A N 1
ATOM 2183 C CA . ALA A 1 273 ? -15.904 -16.840 -35.779 1.00 80.75 273 ALA A CA 1
ATOM 2184 C C . ALA A 1 273 ? -15.878 -15.388 -36.303 1.00 80.75 273 ALA A C 1
ATOM 2186 O O . ALA A 1 273 ? -16.776 -14.985 -37.042 1.00 80.75 273 ALA A O 1
ATOM 2187 N N . SER A 1 274 ? -14.818 -14.620 -36.015 1.00 80.94 274 SER A N 1
ATOM 2188 C CA . SER A 1 274 ? -14.613 -13.278 -36.585 1.00 80.94 274 SER A CA 1
ATOM 2189 C C . SER A 1 274 ? -14.282 -13.281 -38.089 1.00 80.94 274 SER A C 1
ATOM 2191 O O . SER A 1 274 ? -14.293 -12.224 -38.729 1.00 80.94 274 SER A O 1
ATOM 2193 N N . GLY A 1 275 ? -13.959 -14.451 -38.656 1.00 82.38 275 GLY A N 1
ATOM 2194 C CA . GLY A 1 275 ? -13.565 -14.639 -40.054 1.00 82.38 275 GLY A CA 1
ATOM 2195 C C . GLY A 1 275 ? -12.148 -14.163 -40.391 1.00 82.38 275 GLY A C 1
ATOM 2196 O O . GLY A 1 275 ? -11.806 -14.084 -41.570 1.00 82.38 275 GLY A O 1
ATOM 2197 N N . LEU A 1 276 ? -11.342 -13.808 -39.383 1.00 83.38 276 LEU A N 1
ATOM 2198 C CA . LEU A 1 276 ? -9.953 -13.359 -39.543 1.00 83.38 276 LEU A CA 1
ATOM 2199 C C . LEU A 1 276 ? -8.949 -14.512 -39.693 1.00 83.38 276 LEU A C 1
ATOM 2201 O O . LEU A 1 276 ? -7.864 -14.291 -40.220 1.00 83.38 276 LEU A O 1
ATOM 2205 N N . LEU A 1 277 ? -9.316 -15.715 -39.246 1.00 85.38 277 LEU A N 1
ATOM 2206 C CA . LEU A 1 277 ? -8.552 -16.951 -39.411 1.00 85.38 277 LEU A CA 1
ATOM 2207 C C . LEU A 1 277 ? -9.442 -18.051 -39.975 1.00 85.38 277 LEU A C 1
ATOM 2209 O O . LEU A 1 277 ? -10.641 -18.106 -39.682 1.00 85.38 277 LEU A O 1
ATOM 2213 N N . LYS A 1 278 ? -8.844 -18.940 -40.764 1.00 86.75 278 LYS A N 1
ATOM 2214 C CA . LYS A 1 278 ? -9.499 -20.115 -41.332 1.00 86.75 278 LYS A CA 1
ATOM 2215 C C . LYS A 1 278 ? -8.690 -21.372 -41.052 1.00 86.75 278 LYS A C 1
ATOM 2217 O O . LYS A 1 278 ? -7.468 -21.351 -40.910 1.00 86.75 278 LYS A O 1
ATOM 2222 N N . VAL A 1 279 ? -9.396 -22.500 -41.002 1.00 88.19 279 VAL A N 1
ATOM 2223 C CA . VAL A 1 279 ? -8.747 -23.808 -40.908 1.00 88.19 279 VAL A CA 1
ATOM 2224 C C . VAL A 1 279 ? -7.892 -23.997 -42.156 1.00 88.19 279 VAL A C 1
ATOM 2226 O O . VAL A 1 279 ? -8.362 -23.808 -43.278 1.00 88.19 279 VAL A O 1
ATOM 2229 N N . GLY A 1 280 ? -6.629 -24.357 -41.953 1.00 84.62 280 GLY A N 1
ATOM 2230 C CA . GLY A 1 280 ? -5.638 -24.501 -43.007 1.00 84.62 280 GLY A CA 1
ATOM 2231 C C . GLY A 1 280 ? -4.659 -23.335 -43.145 1.00 84.62 280 GLY A C 1
ATOM 2232 O O . GLY A 1 280 ? -3.671 -23.532 -43.857 1.00 84.62 280 GLY A O 1
ATOM 2233 N N . ASP A 1 281 ? -4.882 -22.203 -42.467 1.00 90.00 281 ASP A N 1
ATOM 2234 C CA . ASP A 1 281 ? -3.927 -21.088 -42.406 1.00 90.00 281 ASP A CA 1
ATOM 2235 C C . ASP A 1 281 ? -2.642 -21.496 -41.664 1.00 90.00 281 ASP A C 1
ATOM 2237 O O . ASP A 1 281 ? -2.635 -22.406 -40.825 1.00 90.00 281 ASP A O 1
ATOM 2241 N N . TRP A 1 282 ? -1.530 -20.824 -41.973 1.00 90.38 282 TRP A N 1
ATOM 2242 C CA . TRP A 1 282 ? -0.241 -21.103 -41.338 1.00 90.38 282 TRP A CA 1
ATOM 2243 C C . TRP A 1 282 ? 0.006 -20.172 -40.156 1.00 90.38 282 TRP A C 1
ATOM 2245 O O . TRP A 1 282 ? -0.146 -18.959 -40.265 1.00 90.38 282 TRP A O 1
ATOM 2255 N N . LEU A 1 283 ? 0.465 -20.737 -39.044 1.00 90.88 283 LEU A N 1
ATOM 2256 C CA . LEU A 1 283 ? 1.085 -19.998 -37.954 1.00 90.88 283 LEU A CA 1
ATOM 2257 C C . LEU A 1 283 ? 2.601 -20.056 -38.081 1.00 90.88 283 LEU A C 1
ATOM 2259 O O . LEU A 1 283 ? 3.166 -21.084 -38.449 1.00 90.88 283 LEU A O 1
ATOM 2263 N N . ILE A 1 284 ? 3.261 -18.953 -37.745 1.00 89.56 284 ILE A N 1
ATOM 2264 C CA . ILE A 1 284 ? 4.703 -18.762 -37.868 1.00 89.56 284 ILE A CA 1
ATOM 2265 C C . ILE A 1 284 ? 5.262 -18.284 -36.530 1.00 89.56 284 ILE A C 1
ATOM 2267 O O . ILE A 1 284 ? 4.794 -17.297 -35.965 1.00 89.56 284 ILE A O 1
ATOM 2271 N N . LEU A 1 285 ? 6.314 -18.950 -36.058 1.00 88.25 285 LEU A N 1
ATOM 2272 C CA . LEU A 1 285 ? 7.125 -18.545 -34.913 1.00 88.25 285 LEU A CA 1
ATOM 2273 C C . LEU A 1 285 ? 8.534 -18.168 -35.378 1.00 88.25 285 LEU A C 1
ATOM 2275 O O . LEU A 1 285 ? 9.206 -18.944 -36.056 1.00 88.25 285 LEU A O 1
ATOM 2279 N N . LYS A 1 286 ? 9.006 -16.982 -34.982 1.00 82.12 286 LYS A N 1
ATOM 2280 C CA . LYS A 1 286 ? 10.359 -16.495 -35.305 1.00 82.12 286 LYS A CA 1
ATOM 2281 C C . LYS A 1 286 ? 11.368 -16.934 -34.252 1.00 82.12 286 LYS A C 1
ATOM 2283 O O . LYS A 1 286 ? 11.411 -16.324 -33.190 1.00 82.12 286 LYS A O 1
ATOM 2288 N N . THR A 1 287 ? 12.171 -17.955 -34.515 1.00 77.88 287 THR A N 1
ATOM 2289 C CA . THR A 1 287 ? 13.237 -18.414 -33.605 1.00 77.88 287 THR A CA 1
ATOM 2290 C C . THR A 1 287 ? 14.593 -17.793 -33.971 1.00 77.88 287 THR A C 1
ATOM 2292 O O . THR A 1 287 ? 14.752 -17.320 -35.098 1.00 77.88 287 THR A O 1
ATOM 2295 N N . PRO A 1 288 ? 15.599 -17.822 -33.072 1.00 67.06 288 PRO A N 1
ATOM 2296 C CA . PRO A 1 288 ? 16.967 -17.404 -33.403 1.00 67.06 288 PRO A CA 1
ATOM 2297 C C . PRO A 1 288 ? 17.585 -18.166 -34.588 1.00 67.06 288 PRO A C 1
ATOM 2299 O O . PRO A 1 288 ? 18.477 -17.649 -35.250 1.00 67.06 288 PRO A O 1
ATOM 2302 N N . HIS A 1 289 ? 17.090 -19.374 -34.878 1.00 71.56 289 HIS A N 1
ATOM 2303 C CA . HIS A 1 289 ? 17.563 -20.241 -35.962 1.00 71.56 289 HIS A CA 1
ATOM 2304 C C . HIS A 1 289 ? 16.698 -20.160 -37.233 1.00 71.56 289 HIS A C 1
ATOM 2306 O O . HIS A 1 289 ? 16.896 -20.941 -38.160 1.00 71.56 289 HIS A O 1
ATOM 2312 N N . GLY A 1 290 ? 15.744 -19.224 -37.288 1.00 81.50 290 GLY A N 1
ATOM 2313 C CA . GLY A 1 290 ? 14.858 -19.014 -38.433 1.00 81.50 290 GLY A CA 1
ATOM 2314 C C . GLY A 1 290 ? 13.375 -19.122 -38.087 1.00 81.50 290 GLY A C 1
ATOM 2315 O O . GLY A 1 290 ? 12.970 -19.179 -36.923 1.00 81.50 290 GLY A O 1
ATOM 2316 N N . GLU A 1 291 ? 12.535 -19.117 -39.116 1.00 87.88 291 GLU A N 1
ATOM 2317 C CA . GLU A 1 291 ? 11.083 -19.168 -38.964 1.00 87.88 291 GLU A CA 1
ATOM 2318 C C . GLU A 1 291 ? 10.562 -20.600 -39.035 1.00 87.88 291 GLU A C 1
ATOM 2320 O O . GLU A 1 291 ? 10.853 -21.343 -39.971 1.00 87.88 291 GLU A O 1
ATOM 2325 N N . VAL A 1 292 ? 9.747 -20.968 -38.053 1.00 89.50 292 VAL A N 1
ATOM 2326 C CA . VAL A 1 292 ? 9.110 -22.280 -37.975 1.00 89.50 292 VAL A CA 1
ATOM 2327 C C . VAL A 1 292 ? 7.619 -22.107 -38.209 1.00 89.50 292 VAL A C 1
ATOM 2329 O O . VAL A 1 292 ? 6.995 -21.241 -37.598 1.00 89.50 292 VAL A O 1
ATOM 2332 N N . ARG 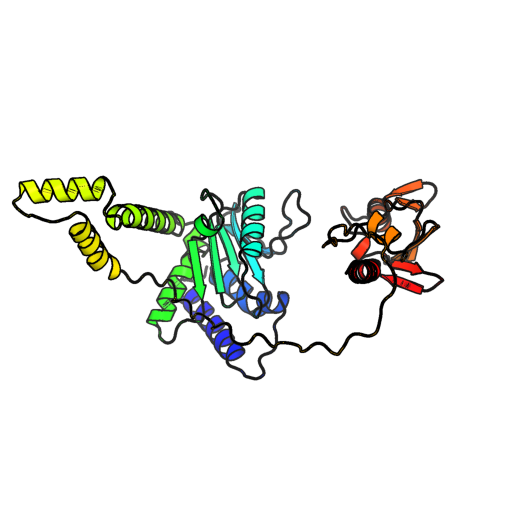A 1 293 ? 7.044 -22.930 -39.093 1.00 91.75 293 ARG A N 1
ATOM 2333 C CA . ARG A 1 293 ? 5.625 -22.868 -39.465 1.00 91.75 293 ARG A CA 1
ATOM 2334 C C . ARG A 1 293 ? 4.859 -24.117 -39.044 1.00 91.75 293 ARG A C 1
ATOM 2336 O O . ARG A 1 293 ? 5.373 -25.224 -39.186 1.00 91.75 293 ARG A O 1
ATOM 2343 N N . ALA A 1 294 ? 3.621 -23.935 -38.603 1.00 91.19 294 ALA A N 1
ATOM 2344 C CA . ALA A 1 294 ? 2.661 -25.005 -38.345 1.00 91.19 294 ALA A CA 1
ATOM 2345 C C . ALA A 1 294 ? 1.295 -24.646 -38.934 1.00 91.19 294 ALA A C 1
ATOM 2347 O O . ALA A 1 294 ? 0.975 -23.470 -39.087 1.00 91.19 294 ALA A O 1
ATOM 2348 N N . ARG A 1 295 ? 0.502 -25.650 -39.312 1.00 91.81 295 ARG A N 1
ATOM 2349 C CA . ARG A 1 295 ? -0.773 -25.435 -40.013 1.00 91.81 295 ARG A CA 1
ATOM 2350 C C . ARG A 1 295 ? -1.946 -25.576 -39.054 1.00 91.81 295 ARG A C 1
ATOM 2352 O O . ARG A 1 295 ? -2.026 -26.601 -38.394 1.00 91.81 295 ARG A O 1
ATOM 2359 N N . LEU A 1 296 ? -2.860 -24.612 -39.005 1.00 89.94 296 LEU A N 1
ATOM 2360 C CA . LEU A 1 296 ? -4.080 -24.715 -38.196 1.00 89.94 296 LEU A CA 1
ATOM 2361 C C . LEU A 1 296 ? -4.991 -25.821 -38.732 1.00 89.94 296 LEU A C 1
ATOM 2363 O O . LEU A 1 296 ? -5.297 -25.840 -39.927 1.00 89.94 296 LEU A O 1
ATOM 2367 N N . VAL A 1 297 ? -5.428 -26.726 -37.857 1.00 88.50 297 VAL A N 1
ATOM 2368 C CA . VAL A 1 297 ? -6.282 -27.869 -38.230 1.00 88.50 297 VAL A CA 1
ATOM 2369 C C . VAL A 1 297 ? -7.712 -27.762 -37.719 1.00 88.50 297 VAL A C 1
ATOM 2371 O O . VAL A 1 297 ? -8.592 -28.408 -38.282 1.00 88.50 297 VAL A O 1
ATOM 2374 N N . ASP A 1 298 ? -7.966 -26.919 -36.722 1.00 84.81 298 ASP A N 1
ATOM 2375 C CA . ASP A 1 298 ? -9.300 -26.709 -36.169 1.00 84.81 298 ASP A CA 1
ATOM 2376 C C . ASP A 1 298 ? -9.524 -25.255 -35.720 1.00 84.81 298 ASP A C 1
ATOM 2378 O O . ASP A 1 298 ? -8.671 -24.386 -35.911 1.00 84.81 298 ASP A O 1
ATOM 2382 N N . ASN A 1 299 ? -10.699 -24.992 -35.142 1.00 83.25 299 ASN A N 1
ATOM 2383 C CA . ASN A 1 299 ? -11.078 -23.704 -34.559 1.00 83.25 299 ASN A CA 1
ATOM 2384 C C . ASN A 1 299 ? -10.814 -23.608 -33.042 1.00 83.25 299 ASN A C 1
ATOM 2386 O O . ASN A 1 299 ? -11.095 -22.565 -32.447 1.00 83.25 299 ASN A O 1
ATOM 2390 N N . ALA A 1 300 ? -10.290 -24.665 -32.415 1.00 79.62 300 ALA A N 1
ATOM 2391 C CA . ALA A 1 300 ? -9.877 -24.677 -31.013 1.00 79.62 300 ALA A CA 1
ATOM 2392 C C . ALA A 1 300 ? -8.407 -24.248 -30.838 1.00 79.62 300 ALA A C 1
ATOM 2394 O O . ALA A 1 300 ? -7.959 -24.017 -29.712 1.00 79.62 300 ALA A O 1
ATOM 2395 N N . GLY A 1 301 ? -7.679 -24.075 -31.946 1.00 83.06 301 GLY A N 1
ATOM 2396 C CA . GLY A 1 301 ? -6.287 -23.639 -31.962 1.00 83.06 301 GLY A CA 1
ATOM 2397 C C . GLY A 1 301 ? -5.292 -24.792 -31.974 1.00 83.06 301 GLY A C 1
ATOM 2398 O O . GLY A 1 301 ? -4.172 -24.636 -31.480 1.00 83.06 301 GLY A O 1
ATOM 2399 N N . GLU A 1 302 ? -5.680 -25.948 -32.502 1.00 89.25 302 GLU A N 1
ATOM 2400 C CA . GLU A 1 302 ? -4.768 -27.041 -32.802 1.00 89.25 302 GLU A CA 1
ATOM 2401 C C . GLU A 1 302 ? -4.023 -26.800 -34.115 1.00 89.25 302 GLU A C 1
ATOM 2403 O O . GLU A 1 302 ? -4.547 -26.259 -35.096 1.00 89.25 302 GLU A O 1
ATOM 2408 N N . VAL A 1 303 ? -2.762 -27.222 -34.127 1.00 91.69 303 VAL A N 1
ATOM 2409 C CA . VAL A 1 303 ? -1.854 -27.113 -35.259 1.00 91.69 303 VAL A CA 1
ATOM 2410 C C . VAL A 1 303 ? -1.233 -28.460 -35.599 1.00 91.69 303 VAL A C 1
ATOM 2412 O O . VAL A 1 303 ? -0.935 -29.276 -34.728 1.00 91.69 303 VAL A O 1
ATOM 2415 N N . TYR A 1 304 ? -0.984 -28.666 -36.886 1.00 91.56 304 TYR A N 1
ATOM 2416 C CA . TYR A 1 304 ? -0.216 -29.780 -37.411 1.00 91.56 304 TYR A CA 1
ATOM 2417 C C . TYR A 1 304 ? 1.232 -29.354 -37.643 1.00 91.56 304 TYR A C 1
ATOM 2419 O O . TYR A 1 304 ? 1.513 -28.438 -38.429 1.00 91.56 304 TYR A O 1
ATOM 2427 N N . PHE A 1 305 ? 2.150 -30.036 -36.965 1.00 89.94 305 PHE A N 1
ATOM 2428 C CA . PHE A 1 305 ? 3.584 -29.789 -37.023 1.00 89.94 305 PHE A CA 1
ATOM 2429 C C . PHE A 1 305 ? 4.348 -31.120 -36.977 1.00 89.94 305 PHE A C 1
ATOM 2431 O O . PHE A 1 305 ? 4.082 -31.965 -36.130 1.00 89.94 305 PHE A O 1
ATOM 2438 N N . GLN A 1 306 ? 5.276 -31.322 -37.921 1.00 84.12 306 GLN A N 1
ATOM 2439 C CA . GLN A 1 306 ? 6.161 -32.502 -37.995 1.00 84.12 306 GLN A CA 1
ATOM 2440 C C . GLN A 1 306 ? 5.458 -33.870 -37.830 1.00 84.12 306 GLN A C 1
ATOM 2442 O O . GLN A 1 306 ? 5.953 -34.763 -37.149 1.00 84.12 306 GLN A O 1
ATOM 2447 N N . GLY A 1 307 ? 4.296 -34.056 -38.465 1.00 84.31 307 GLY A N 1
ATOM 2448 C CA . GLY A 1 307 ? 3.578 -35.338 -38.432 1.00 84.31 307 GLY A CA 1
ATOM 2449 C C . GLY A 1 307 ? 2.653 -35.534 -37.229 1.00 84.31 307 GLY A C 1
ATOM 2450 O O . GLY A 1 307 ? 2.031 -36.588 -37.121 1.00 84.31 307 GLY A O 1
ATOM 2451 N N . LYS A 1 308 ? 2.547 -34.545 -36.333 1.00 88.88 308 LYS A N 1
ATOM 2452 C CA . LYS A 1 308 ? 1.702 -34.596 -35.135 1.00 88.88 308 LYS A CA 1
ATOM 2453 C C . LYS A 1 308 ? 0.742 -33.413 -35.085 1.00 88.88 308 LYS A C 1
ATOM 2455 O O . LYS A 1 308 ? 1.086 -32.305 -35.498 1.00 88.88 308 LYS A O 1
ATOM 2460 N N . THR A 1 309 ? -0.439 -33.656 -34.530 1.00 90.19 309 THR A N 1
ATOM 2461 C CA . THR A 1 309 ? -1.382 -32.605 -34.141 1.00 90.19 309 THR A CA 1
ATOM 2462 C C . THR A 1 309 ? -1.182 -32.281 -32.668 1.00 90.19 309 THR A C 1
ATOM 2464 O O . THR A 1 309 ? -1.078 -33.184 -31.839 1.00 90.19 309 THR A O 1
ATOM 2467 N N . MET A 1 310 ? -1.093 -30.997 -32.343 1.00 86.88 310 MET A N 1
ATOM 2468 C CA . MET A 1 310 ? -0.933 -30.504 -30.977 1.00 86.88 310 MET A CA 1
ATOM 2469 C C . MET A 1 310 ? -1.537 -29.108 -30.848 1.00 86.88 310 MET A C 1
ATOM 2471 O O . MET A 1 310 ? -1.729 -28.416 -31.844 1.00 86.88 310 MET A O 1
ATOM 2475 N N . SER A 1 311 ? -1.796 -28.642 -29.628 1.00 89.38 311 SER A N 1
ATOM 2476 C CA . SER A 1 311 ? -2.252 -27.263 -29.436 1.00 89.38 311 SER A CA 1
ATOM 2477 C C . SER A 1 311 ? -1.172 -26.262 -29.860 1.00 89.38 311 SER A C 1
ATOM 2479 O O . SER A 1 311 ? 0.023 -26.499 -29.661 1.00 89.38 311 SER A O 1
ATOM 2481 N N . ALA A 1 312 ? -1.572 -25.104 -30.389 1.00 85.69 312 ALA A N 1
ATOM 2482 C CA . ALA A 1 312 ? -0.636 -24.052 -30.793 1.00 85.69 312 ALA A CA 1
ATOM 2483 C C . ALA A 1 312 ? 0.270 -23.594 -29.629 1.00 85.69 312 ALA A C 1
ATOM 2485 O O . ALA A 1 312 ? 1.426 -23.228 -29.836 1.00 85.69 312 ALA A O 1
ATOM 2486 N N . GLY A 1 313 ? -0.229 -23.675 -28.389 1.00 84.25 313 GLY A N 1
ATOM 2487 C CA . GLY A 1 313 ? 0.565 -23.455 -27.181 1.00 84.25 313 GLY A CA 1
ATOM 2488 C C . GLY A 1 313 ? 1.641 -24.524 -26.962 1.00 84.25 313 GLY A C 1
ATOM 2489 O O . GLY A 1 313 ? 2.787 -24.172 -26.706 1.00 84.25 313 GLY A O 1
ATOM 2490 N N . MET A 1 314 ? 1.311 -25.817 -27.092 1.00 81.06 314 MET A N 1
ATOM 2491 C CA . MET A 1 314 ? 2.305 -26.900 -26.993 1.00 81.06 314 MET A CA 1
ATOM 2492 C C . MET A 1 314 ? 3.343 -26.824 -28.111 1.00 81.06 314 MET A C 1
ATOM 2494 O O . MET A 1 314 ? 4.535 -26.903 -27.828 1.00 81.06 314 MET A O 1
ATOM 2498 N N . TRP A 1 315 ? 2.905 -26.556 -29.342 1.00 90.00 315 TRP A N 1
ATOM 2499 C CA . TRP A 1 315 ? 3.797 -26.312 -30.473 1.00 90.00 315 TRP A CA 1
ATOM 2500 C C . TRP A 1 315 ? 4.788 -25.179 -30.189 1.00 90.00 315 TRP A C 1
ATOM 2502 O O . TRP A 1 315 ? 5.989 -25.327 -30.410 1.00 90.00 315 TRP A O 1
ATOM 2512 N N . GLY A 1 316 ? 4.317 -24.064 -29.623 1.00 86.69 316 GLY A N 1
ATOM 2513 C CA . GLY A 1 316 ? 5.192 -22.962 -29.237 1.00 86.69 316 GLY A CA 1
ATOM 2514 C C . GLY A 1 316 ? 6.234 -23.345 -28.184 1.00 86.69 316 GLY A C 1
ATOM 2515 O O . GLY A 1 316 ? 7.380 -22.910 -28.286 1.00 86.69 316 GLY A O 1
ATOM 2516 N N . LYS A 1 317 ? 5.874 -24.185 -27.204 1.00 84.69 317 LYS A N 1
ATOM 2517 C CA . LYS A 1 317 ? 6.824 -24.693 -26.199 1.00 84.69 317 LYS A CA 1
ATOM 2518 C C . LYS A 1 317 ? 7.870 -25.601 -26.835 1.00 84.69 317 LYS A C 1
ATOM 2520 O O . LYS A 1 317 ? 9.052 -25.433 -26.560 1.00 84.69 317 LYS A O 1
ATOM 2525 N N . GLU A 1 318 ? 7.443 -26.508 -27.712 1.00 84.44 318 GLU A N 1
ATOM 2526 C CA . GLU A 1 318 ? 8.317 -27.459 -28.406 1.00 84.44 318 GLU A CA 1
ATOM 2527 C C . GLU A 1 318 ? 9.324 -26.744 -29.318 1.00 84.44 318 GLU A C 1
ATOM 2529 O O . GLU A 1 318 ? 10.510 -27.057 -29.301 1.00 84.44 318 GLU A O 1
ATOM 2534 N N . VAL A 1 319 ? 8.884 -25.712 -30.042 1.00 84.50 319 VAL A N 1
ATOM 2535 C CA . VAL A 1 319 ? 9.745 -24.926 -30.941 1.00 84.50 319 VAL A CA 1
ATOM 2536 C C . VAL A 1 319 ? 10.702 -23.993 -30.190 1.00 84.50 319 VAL A C 1
ATOM 2538 O O . VAL A 1 319 ? 11.791 -23.704 -30.685 1.00 84.50 319 VAL A O 1
ATOM 2541 N N . ARG A 1 320 ? 10.309 -23.474 -29.019 1.00 80.25 320 ARG A N 1
ATOM 2542 C CA . ARG A 1 320 ? 11.100 -22.483 -28.260 1.00 80.25 320 ARG A CA 1
ATOM 2543 C C . ARG A 1 320 ? 11.926 -23.082 -27.125 1.00 80.25 320 ARG A C 1
ATOM 2545 O O . ARG A 1 320 ? 12.803 -22.395 -26.611 1.00 80.25 320 ARG A O 1
ATOM 2552 N N . GLY A 1 321 ? 11.633 -24.314 -26.715 1.00 73.44 321 GLY A N 1
ATOM 2553 C CA . GLY A 1 321 ? 12.208 -24.932 -25.520 1.00 73.44 321 GLY A CA 1
ATOM 2554 C C . GLY A 1 321 ? 11.764 -24.269 -24.210 1.00 73.44 321 GLY A C 1
ATOM 2555 O O . GLY A 1 321 ? 12.444 -24.400 -23.197 1.00 73.44 321 GLY A O 1
ATOM 2556 N N . TRP A 1 322 ? 10.658 -23.517 -24.217 1.00 73.81 322 TRP A N 1
ATOM 2557 C CA . TRP A 1 322 ? 10.156 -22.794 -23.042 1.00 73.81 322 TRP A CA 1
ATOM 2558 C C . TRP A 1 322 ? 9.191 -23.656 -22.219 1.00 73.81 322 TRP A C 1
ATOM 2560 O O . TRP A 1 322 ? 8.402 -24.424 -22.771 1.00 73.81 322 TRP A O 1
ATOM 2570 N N . SER A 1 323 ? 9.193 -23.489 -20.892 1.00 63.62 323 SER A N 1
ATOM 2571 C CA . SER A 1 323 ? 8.254 -24.178 -19.989 1.00 63.62 323 SER A CA 1
ATOM 2572 C C . SER A 1 323 ? 6.801 -23.710 -20.186 1.00 63.62 323 SER A C 1
ATOM 2574 O O . SER A 1 323 ? 5.851 -24.494 -20.042 1.00 63.62 323 SER A O 1
ATOM 2576 N N . THR A 1 324 ? 6.605 -22.451 -20.587 1.00 61.62 324 THR A N 1
ATOM 2577 C CA . THR A 1 324 ? 5.312 -21.842 -20.923 1.00 61.62 324 THR A CA 1
ATOM 2578 C C . THR A 1 324 ? 5.442 -20.867 -22.098 1.00 61.62 324 THR A C 1
ATOM 2580 O O . THR A 1 324 ? 6.509 -20.318 -22.355 1.00 61.62 324 THR A O 1
ATOM 2583 N N . ILE A 1 325 ? 4.356 -20.674 -22.852 1.00 74.06 325 ILE A N 1
ATOM 2584 C CA . ILE A 1 325 ? 4.279 -19.677 -23.927 1.00 74.06 325 ILE A CA 1
ATOM 2585 C C . ILE A 1 325 ? 2.824 -19.245 -24.117 1.00 74.06 325 ILE A C 1
ATOM 2587 O O . ILE A 1 325 ? 1.931 -20.094 -24.185 1.00 74.06 325 ILE A O 1
ATOM 2591 N N . ASN A 1 326 ? 2.582 -17.939 -24.234 1.00 80.31 326 ASN A N 1
ATOM 2592 C CA . ASN A 1 326 ? 1.322 -17.437 -24.766 1.00 80.31 326 ASN A CA 1
ATOM 2593 C C . ASN A 1 326 ? 1.448 -17.289 -26.283 1.00 80.31 326 ASN A C 1
ATOM 2595 O O . ASN A 1 326 ? 2.078 -16.363 -26.790 1.00 80.31 326 ASN A O 1
ATOM 2599 N N . ILE A 1 327 ? 0.851 -18.216 -27.025 1.00 82.19 327 ILE A N 1
ATOM 2600 C CA . ILE A 1 327 ? 1.043 -18.273 -28.474 1.00 82.19 327 ILE A CA 1
ATOM 2601 C C . ILE A 1 327 ? 0.553 -17.010 -29.201 1.00 82.19 327 ILE A C 1
ATOM 2603 O O . ILE A 1 327 ? 1.122 -16.643 -30.226 1.00 82.19 327 ILE A O 1
ATOM 2607 N N . TYR A 1 328 ? -0.436 -16.298 -28.651 1.00 82.25 328 TYR A N 1
ATOM 2608 C CA . TYR A 1 328 ? -0.989 -15.090 -29.267 1.00 82.25 328 TYR A CA 1
ATOM 2609 C C . TYR A 1 328 ? -0.011 -13.910 -29.308 1.00 82.25 328 TYR A C 1
ATOM 2611 O O . TYR A 1 328 ? -0.119 -13.077 -30.206 1.00 82.25 328 TYR A O 1
ATOM 2619 N N . ASP A 1 329 ? 0.942 -13.857 -28.377 1.00 78.81 329 ASP A N 1
ATOM 2620 C CA . ASP A 1 329 ? 1.907 -12.756 -28.264 1.00 78.81 329 ASP A CA 1
ATOM 2621 C C . ASP A 1 329 ? 3.177 -13.018 -29.088 1.00 78.81 329 ASP A C 1
ATOM 2623 O O . ASP A 1 329 ? 3.970 -12.113 -29.348 1.00 78.81 329 ASP A O 1
ATOM 2627 N N . HIS A 1 330 ? 3.377 -14.265 -29.526 1.00 80.00 330 HIS A N 1
ATOM 2628 C CA . HIS A 1 330 ? 4.623 -14.698 -30.159 1.00 80.00 330 HIS A CA 1
ATOM 2629 C C . HIS A 1 330 ? 4.459 -15.220 -31.586 1.00 80.00 330 HIS A C 1
ATOM 2631 O O . HIS A 1 330 ? 5.423 -15.160 -32.356 1.00 80.00 330 HIS A O 1
ATOM 2637 N N . ALA A 1 331 ? 3.284 -15.739 -31.952 1.00 87.00 331 ALA A N 1
ATOM 2638 C CA . ALA A 1 331 ? 3.044 -16.262 -33.289 1.00 87.00 331 ALA A CA 1
ATOM 2639 C C . ALA A 1 331 ? 2.378 -15.240 -34.219 1.00 87.00 331 ALA A C 1
ATOM 2641 O O . ALA A 1 331 ? 1.583 -14.381 -33.831 1.00 87.00 331 ALA A O 1
ATOM 2642 N N . PHE A 1 332 ? 2.717 -15.379 -35.494 1.00 89.31 332 PHE A N 1
ATOM 2643 C CA . PHE A 1 332 ? 2.138 -14.651 -36.609 1.00 89.31 332 PHE A CA 1
ATOM 2644 C C . PHE A 1 332 ? 1.241 -15.608 -37.385 1.00 89.31 332 PHE A C 1
ATOM 2646 O O . PHE A 1 332 ? 1.606 -16.765 -37.566 1.00 89.31 332 PHE A O 1
ATOM 2653 N N . ALA A 1 333 ? 0.104 -15.135 -37.872 1.00 89.56 333 ALA A N 1
ATOM 2654 C CA . ALA A 1 333 ? -0.657 -15.838 -38.890 1.00 89.56 333 ALA A CA 1
ATOM 2655 C C . ALA A 1 333 ? -0.196 -15.381 -40.277 1.00 89.56 333 ALA A C 1
ATOM 2657 O O . ALA A 1 333 ? -0.001 -14.185 -40.510 1.00 89.56 333 ALA A O 1
ATOM 2658 N N . ASP A 1 334 ? -0.016 -16.323 -41.193 1.00 88.00 334 ASP A N 1
ATOM 2659 C CA . ASP A 1 334 ? 0.186 -16.046 -42.609 1.00 88.00 334 ASP A CA 1
ATOM 2660 C C . ASP A 1 334 ? -1.173 -15.974 -43.305 1.00 88.00 334 ASP A C 1
ATOM 2662 O O . ASP A 1 334 ? -1.824 -16.990 -43.556 1.00 88.00 334 ASP A O 1
ATOM 2666 N N . LEU A 1 335 ? -1.604 -14.750 -43.593 1.00 85.94 335 LEU A N 1
ATOM 2667 C CA . LEU A 1 335 ? -2.838 -14.465 -44.307 1.00 85.94 335 LEU A CA 1
ATOM 2668 C C . LEU A 1 335 ? -2.488 -14.081 -45.745 1.00 85.94 335 LEU A C 1
ATOM 2670 O O . LEU A 1 335 ? -2.137 -12.933 -46.025 1.00 85.94 335 LEU A O 1
ATOM 2674 N N . ASN A 1 336 ? -2.588 -15.041 -46.668 1.00 79.62 336 ASN A N 1
ATOM 2675 C CA . ASN A 1 336 ? -2.311 -14.852 -48.098 1.00 79.62 336 ASN A CA 1
ATOM 2676 C C . ASN A 1 336 ? -0.923 -14.231 -48.390 1.00 79.62 336 ASN A C 1
ATOM 2678 O O . ASN A 1 336 ? -0.806 -13.326 -49.217 1.00 79.62 336 ASN A O 1
ATOM 2682 N N . GLY A 1 337 ? 0.129 -14.679 -47.697 1.00 73.50 337 GLY A N 1
ATOM 2683 C CA . GLY A 1 337 ? 1.504 -14.199 -47.870 1.00 73.50 337 GLY A CA 1
ATOM 2684 C C . GLY A 1 337 ? 1.859 -12.983 -47.010 1.00 73.50 337 GLY A C 1
ATOM 2685 O O . GLY A 1 337 ? 2.988 -12.490 -47.075 1.00 73.50 337 GLY A O 1
ATOM 2686 N N . ARG A 1 338 ? 0.921 -12.477 -46.197 1.00 82.62 338 ARG A N 1
ATOM 2687 C CA . ARG A 1 338 ? 1.169 -11.409 -45.222 1.00 82.62 338 ARG A CA 1
ATOM 2688 C C . ARG A 1 338 ? 1.224 -11.981 -43.815 1.00 82.62 338 ARG A C 1
ATOM 2690 O O . ARG A 1 338 ? 0.261 -12.566 -43.331 1.00 82.62 338 ARG A O 1
ATOM 2697 N N . LYS A 1 339 ? 2.336 -11.720 -43.130 1.00 87.56 339 LYS A N 1
ATOM 2698 C CA . LYS A 1 339 ? 2.530 -12.081 -41.723 1.00 87.56 339 LYS A CA 1
ATOM 2699 C C . LYS A 1 339 ? 1.846 -11.054 -40.834 1.00 87.56 339 LYS A C 1
ATOM 2701 O O . LYS A 1 339 ? 2.303 -9.915 -40.749 1.00 87.56 339 LYS A O 1
ATOM 2706 N N . VAL A 1 340 ? 0.781 -11.460 -40.158 1.00 86.56 340 VAL A N 1
ATOM 2707 C CA . VAL A 1 340 ? 0.038 -10.612 -39.223 1.00 86.56 340 VAL A CA 1
ATOM 2708 C C . VAL A 1 340 ? 0.206 -11.164 -37.806 1.00 86.56 340 VAL A C 1
ATOM 2710 O O . VAL A 1 340 ? -0.017 -12.357 -37.603 1.00 86.56 340 VAL A O 1
ATOM 2713 N N . PRO A 1 341 ? 0.605 -10.353 -36.808 1.00 87.75 341 PRO A N 1
ATOM 2714 C CA . PRO A 1 341 ? 0.685 -10.813 -35.422 1.00 87.75 341 PRO A CA 1
ATOM 2715 C C . PRO A 1 341 ? -0.672 -11.326 -34.922 1.00 87.75 341 PRO A C 1
ATOM 2717 O O . PRO A 1 341 ? -1.694 -10.667 -35.126 1.00 87.75 341 PRO A O 1
ATOM 2720 N N . LEU A 1 342 ? -0.706 -12.462 -34.219 1.00 84.06 342 LEU A N 1
ATOM 2721 C CA . LEU A 1 342 ? -1.962 -12.988 -33.668 1.00 84.06 342 LEU A CA 1
ATOM 2722 C C . LEU A 1 342 ? -2.612 -12.020 -32.670 1.00 84.06 342 LEU A C 1
ATOM 2724 O O . LEU A 1 342 ? -3.833 -11.877 -32.660 1.00 84.06 342 LEU A O 1
ATOM 2728 N N . GLN A 1 343 ? -1.813 -11.306 -31.876 1.00 80.56 343 GLN A N 1
ATOM 2729 C CA . GLN A 1 343 ? -2.297 -10.268 -30.963 1.00 80.56 343 GLN A CA 1
ATOM 2730 C C . GLN A 1 343 ? -3.059 -9.154 -31.700 1.00 80.56 343 GLN A C 1
ATOM 2732 O O . GLN A 1 343 ? -4.072 -8.655 -31.209 1.00 80.56 343 GLN A O 1
ATOM 2737 N N . GLU A 1 344 ? -2.619 -8.802 -32.910 1.00 83.56 344 GLU A N 1
ATOM 2738 C CA . GLU A 1 344 ? -3.292 -7.814 -33.751 1.00 83.56 344 GLU A CA 1
ATOM 2739 C C . GLU A 1 344 ? -4.629 -8.348 -34.278 1.00 83.56 344 GLU A C 1
ATOM 2741 O O . GLU A 1 344 ? -5.646 -7.658 -34.201 1.00 83.56 344 GLU A O 1
ATOM 2746 N N . LEU A 1 345 ? -4.673 -9.615 -34.701 1.00 84.62 345 LEU A N 1
ATOM 2747 C CA . LEU A 1 345 ? -5.926 -10.262 -35.102 1.00 84.62 345 LEU A CA 1
ATOM 2748 C C . LEU A 1 345 ? -6.929 -10.349 -33.943 1.00 84.62 345 LEU A C 1
ATOM 2750 O O . LEU A 1 345 ? -8.123 -10.157 -34.158 1.00 84.62 345 LEU A O 1
ATOM 2754 N N . ARG A 1 346 ? -6.469 -10.552 -32.701 1.00 84.62 346 ARG A N 1
ATOM 2755 C CA . ARG A 1 346 ? -7.345 -10.510 -31.515 1.00 84.62 346 ARG A CA 1
ATOM 2756 C C . ARG A 1 346 ? -7.943 -9.126 -31.295 1.00 84.62 346 ARG A C 1
ATOM 2758 O O . ARG A 1 346 ? -9.138 -9.028 -31.027 1.00 84.62 346 ARG A O 1
ATOM 2765 N N . ARG A 1 347 ? -7.154 -8.058 -31.450 1.00 80.00 347 ARG A N 1
ATOM 2766 C CA . ARG A 1 347 ? -7.659 -6.676 -31.349 1.00 80.00 347 ARG A CA 1
ATOM 2767 C C . ARG A 1 347 ? -8.699 -6.371 -32.428 1.00 80.00 347 ARG A C 1
ATOM 2769 O O . ARG A 1 347 ? -9.739 -5.791 -32.121 1.00 80.00 347 ARG A O 1
ATOM 2776 N N . GLN A 1 348 ? -8.461 -6.823 -33.657 1.00 82.44 348 GLN A N 1
ATOM 2777 C CA . GLN A 1 348 ? -9.407 -6.670 -34.767 1.00 82.44 348 GLN A CA 1
ATOM 2778 C C . GLN A 1 348 ? -10.671 -7.523 -34.599 1.00 82.44 348 GLN A C 1
ATOM 2780 O O . GLN A 1 348 ? -11.752 -7.112 -35.010 1.00 82.44 348 GLN A O 1
ATOM 2785 N N . ALA A 1 349 ? -10.574 -8.697 -33.976 1.00 80.00 349 ALA A N 1
ATOM 2786 C CA . ALA A 1 349 ? -11.752 -9.485 -33.633 1.00 80.00 349 ALA A CA 1
ATOM 2787 C C . ALA A 1 349 ? -12.613 -8.755 -32.591 1.00 80.00 349 ALA A C 1
ATOM 2789 O O . ALA A 1 349 ? -13.820 -8.641 -32.783 1.00 80.00 349 ALA A O 1
ATOM 2790 N N . ILE A 1 350 ? -12.004 -8.185 -31.541 1.00 76.00 350 ILE A N 1
ATOM 2791 C CA . ILE A 1 350 ? -12.720 -7.412 -30.507 1.00 76.00 350 ILE A CA 1
ATOM 2792 C C . ILE A 1 350 ? -13.501 -6.247 -31.127 1.00 76.00 350 ILE A C 1
ATOM 2794 O O . ILE A 1 350 ? -14.647 -6.014 -30.744 1.00 76.00 350 ILE A O 1
ATOM 2798 N N . SER A 1 351 ? -12.919 -5.532 -32.096 1.00 71.81 351 SER A N 1
ATOM 2799 C CA . SER A 1 351 ? -13.602 -4.416 -32.760 1.00 71.81 351 SER A CA 1
ATOM 2800 C C . SER A 1 351 ? -14.752 -4.845 -33.676 1.00 71.81 351 SER A C 1
ATOM 2802 O O . SER A 1 351 ? -15.628 -4.030 -33.931 1.00 71.81 351 SER A O 1
ATOM 2804 N N . ARG A 1 352 ? -14.795 -6.105 -34.135 1.00 69.50 352 ARG A N 1
ATOM 2805 C CA . ARG A 1 352 ? -15.918 -6.663 -34.918 1.00 69.50 352 ARG A CA 1
ATOM 2806 C C . ARG A 1 352 ? -17.091 -7.152 -34.059 1.00 69.50 352 ARG A C 1
ATOM 2808 O O . ARG A 1 352 ? -18.184 -7.331 -34.591 1.00 69.50 352 ARG A O 1
ATOM 2815 N N . TYR A 1 353 ? -16.866 -7.395 -32.764 1.00 61.69 353 TYR A N 1
ATOM 2816 C CA . TYR A 1 353 ? -17.897 -7.791 -31.788 1.00 61.69 353 TYR A CA 1
ATOM 2817 C C . TYR A 1 353 ? -18.451 -6.614 -30.963 1.00 61.69 353 TYR A C 1
ATOM 2819 O O . TYR A 1 353 ? -19.302 -6.824 -30.091 1.00 61.69 353 TYR A O 1
ATOM 2827 N N . ARG A 1 354 ? -17.957 -5.398 -31.210 1.00 54.00 354 ARG A N 1
ATOM 2828 C CA . ARG A 1 354 ? -18.541 -4.132 -30.750 1.00 54.00 354 ARG A CA 1
ATOM 2829 C C . ARG A 1 354 ? -19.384 -3.547 -31.871 1.00 54.00 354 ARG A C 1
ATOM 2831 O O . ARG A 1 354 ? -20.456 -2.996 -31.541 1.00 54.00 354 ARG A O 1
#

pLDDT: mean 83.07, std 19.95, range [25.41, 98.69]

Foldseek 3Di:
DDDLVRLLVQLVVLLVVVVVLVPDPPRDFFFQVRLCVSAVVSNQVSLPQDDPQFWDAQCDQPPDPGGFGIFGDDPNDGAETEHEGTLPDDDDLVNLVVQLVSCVSVVHAWYWYYHRQKIWIFGSPQDDDSVRRTDDIDRQNPDDDPVRNVVRSLVSNCPRSCQRPDPCHVVVVSVVSVVLVVCLVQLLDLVHPVLVVVQVVCVVVVNHDGSNVRSVVVCVVVVPPDDPPPDDPPPDPDDDPDDDDDDDDDDDDDDDDPQDDQDPFDAQLLLVVLVVDDQQWWKWFQDPVGIDIWGHHDSNQWTHDPNDIDHLFVVVCVVHVDPGDDNQQGIFIQDPNDTHRSVVSRVVSSVSSD

Radius of gyration: 28.22 Å; chains: 1; bounding box: 57×58×88 Å

Secondary structure (DSSP, 8-state):
---HHHHHHHHHHHHHHHHHHHH-TTPPPPPHHHHIIIIIHHHHHHTT--HHHHEEEEEEPTTSS-EEEEEEEETTEEEEEEEE--TTSPPPHHHHHHHHHHHHHHT--EEEEE-SSEEEEEETTS-SSHHHHEEEEEETT--SSHHHHHHHHHHHHTTSHHHHHSTTTHHHHHHHHHHHHHHHHHHS-TTSHHHHHHHHHHHHTT----HHHHHHHHHHHHTTS------------------PPPPP-----------PPPPSS--HHHHHHTTS--TTPEEEEEETTEEEEEEE-SSS-EEEETTEEEEHHHHHHHHHT-S---HHHHEEEEETTEEEEHHHHHHHHHHH--

Sequence (354 aa):
MLSKEQAATRIRATLDELKQLVSSPDAPRLSESDTKAHFVEKYIEALGYQGLADVSREYFVKNSQEFIDYMLKASGERILAVEAKALQVALTDKAGAQLVQYCSVEGIEWCVLTNGRELRLYNQYLKGALEEKLLMKLDLLAYNSDEEFEAIFEQMWLISKEGVTTPSGIRTWMQHQQLDKAMRSRLLDPTSTIIKSIRRSLADEEIQVTSETVAQWFRTQLSTTVTHVLPMDTVREKERVSYETPPQSSAMASRPRSRLPSPTVIHWPELFASGLLKVGDWLILKTPHGEVRARLVDNAGEVYFQGKTMSAGMWGKEVRG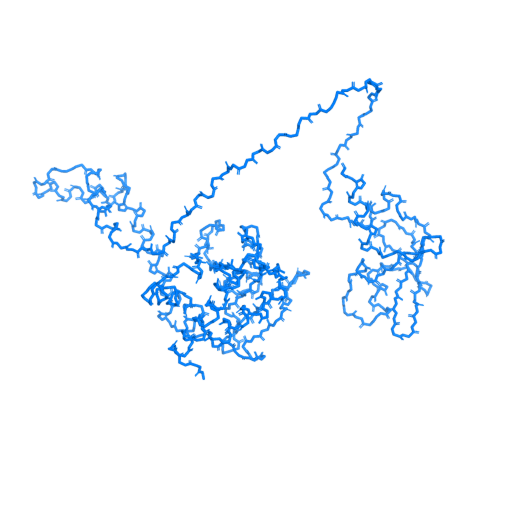WSTINIYDHAFADLNGRKVPLQELRRQAISRYR